Protein AF-A0A1H8YQZ9-F1 (afdb_monomer)

pLDDT: mean 88.53, std 17.46, range [25.03, 98.81]

Radius of gyration: 21.62 Å; Cα contacts (8 Å, |Δi|>4): 656; chains: 1; bounding box: 66×41×54 Å

Sequence (351 aa):
MNLQTILHPSTDICNEPELYFHQDDIFDLYDGYFNLFYIEKHKKYTFIDSLELVLECSGYDVLELMHDREVIRSIDLKKDMDAGSGIIEGRFAYPYTQYDKGVFWFRLRRCLEKTLHSDITYVEGFYEGRSSQMCNPVNLGLNICTYKREQYVLRNMKSLIRWIEGDRAEASDVLGIEPGFKDNNSSMTESDTPEASGHIHVFIIDNGKSLGDCKEFTDLVASTNNIEVIPNDNTGGAGGFSRGMIEAMNRREELSLTHLLMMDDDAVFDPDLFTRLYGFLSFLKKEYAMISVGGALFRGDYRYIQHAAGEWFENFRIVNEHPLVDMRSYENAAALWMTGTEHERDRYGAW

Solvent-accessible surface area (backbone atoms only — not comparable to full-atom values): 19762 Å² total; per-residue (Å²): 85,62,38,38,58,57,60,72,63,31,89,90,74,48,71,56,53,35,35,23,32,46,74,60,99,56,35,42,32,32,53,3,51,66,33,46,42,53,36,27,47,46,64,71,48,26,59,66,63,42,38,28,42,36,40,38,33,25,39,54,38,36,41,33,40,29,45,70,94,43,79,75,45,79,42,68,40,71,81,59,42,48,97,81,73,47,46,31,71,52,76,47,73,52,71,50,84,83,56,67,63,53,32,41,34,41,34,34,30,57,54,82,66,72,92,70,46,66,101,57,74,48,78,45,40,28,36,33,42,42,51,96,63,84,65,48,87,68,20,38,33,36,31,29,40,41,62,81,48,58,72,39,42,40,55,50,49,53,54,43,49,44,53,48,60,19,78,63,63,61,66,76,76,73,58,101,65,79,96,75,87,81,79,94,80,72,90,82,74,78,72,91,37,60,76,44,49,83,30,52,36,36,37,36,23,27,30,49,65,48,58,84,75,36,60,71,46,51,60,56,46,69,77,46,90,46,52,44,82,41,79,42,71,78,51,58,69,71,43,28,47,49,50,32,51,51,52,49,63,76,38,21,77,85,67,56,47,67,46,78,43,74,45,65,37,75,63,86,75,62,68,59,56,47,32,28,51,47,35,48,57,22,34,48,33,78,94,49,73,83,64,84,88,54,51,69,42,58,34,89,91,45,71,53,27,31,46,33,83,45,31,36,80,55,96,93,38,82,44,61,96,61,62,62,41,60,31,45,42,44,72,55,44,65,24,66,91,64,35,53,67,91,52,74,87,65,42,42,49,95,77

Foldseek 3Di:
DFQAKQDAADPLFHNDGLQQWDDDPFKTWRLHLRFWDQQQLCLVFFQFPWKKKWKKKAQFQKKFKDFAPDTPDIDGQVVQDDQPPRIHTDIGTDPSVVDNGFTITMMTGGDPPPPRGDPDIDMITGMDTDHPDFFDDAAEEEQEEDAPPLVLLLSQLVLLVCQLCPCVVVVPPDDPDDDDDDDPDDPPPDDPHQPLSLRAAYEYEYQHQCNVVVPSSVVSPVVDPRYDYHYDHNPDPVVSSVVSVVVCVVCCVVSVHDYYHYDYSNDRDRNSVSSNVSSSNRRGDPVCSPADDADFDADPVHRQWTQAPWWADDPNDIDGPDGGDRSSDSCRSRPCVNSDDVCRPGTDRPD

Nearest PDB structures (foldseek):
  4fix-assembly1_A  TM=7.127E-01  e=1.357E-15  Mycobacterium tuberculosis H37Rv
  2z86-assembly2_D  TM=5.221E-01  e=2.121E-02  Escherichia coli
  4y6x-assembly3_C-4  TM=4.650E-01  e=5.689E-01  Tobacco streak virus
  4p1z-assembly2_D  TM=3.646E-01  e=4.094E+00  Mus musculus
  4p1z-assembly2_B  TM=3.089E-01  e=6.222E+00  Mus musculus

Structure (mmCIF, N/CA/C/O backbone):
data_AF-A0A1H8YQZ9-F1
#
_entry.id   AF-A0A1H8YQZ9-F1
#
loop_
_atom_site.group_PDB
_atom_site.id
_atom_site.type_symbol
_atom_site.label_atom_id
_atom_site.label_alt_id
_atom_site.label_comp_id
_atom_site.label_asym_id
_atom_site.label_entity_id
_atom_site.label_seq_id
_atom_site.pdbx_PDB_ins_code
_atom_site.Cartn_x
_atom_site.Cartn_y
_atom_site.Cartn_z
_atom_site.occupancy
_atom_site.B_iso_or_equiv
_atom_site.auth_seq_id
_atom_site.auth_comp_id
_atom_site.auth_asym_id
_atom_site.auth_atom_id
_atom_site.pdbx_PDB_model_num
ATOM 1 N N . MET A 1 1 ? 6.903 13.929 -2.800 1.00 92.25 1 MET A N 1
ATOM 2 C CA . MET A 1 1 ? 6.226 13.133 -1.756 1.00 92.25 1 MET A CA 1
ATOM 3 C C . MET A 1 1 ? 6.335 11.670 -2.141 1.00 92.25 1 MET A C 1
ATOM 5 O O . MET A 1 1 ? 6.152 11.364 -3.320 1.00 92.25 1 MET A O 1
ATOM 9 N N . ASN A 1 2 ? 6.666 10.800 -1.187 1.00 94.44 2 ASN A N 1
ATOM 10 C CA . ASN A 1 2 ? 6.688 9.353 -1.405 1.00 94.44 2 ASN A CA 1
ATOM 11 C C . ASN A 1 2 ? 5.250 8.859 -1.654 1.00 94.44 2 ASN A C 1
ATOM 13 O O . ASN A 1 2 ? 4.366 9.088 -0.832 1.00 94.44 2 ASN A O 1
ATOM 17 N N . LEU A 1 3 ? 5.016 8.247 -2.815 1.00 96.56 3 LEU A N 1
ATOM 18 C CA . LEU A 1 3 ? 3.727 7.665 -3.194 1.00 96.56 3 LEU A CA 1
ATOM 19 C C . LEU A 1 3 ? 3.647 6.168 -2.905 1.00 96.56 3 LEU A C 1
ATOM 21 O O . LEU A 1 3 ? 2.547 5.631 -2.851 1.00 96.56 3 LEU A O 1
ATOM 25 N N . GLN A 1 4 ? 4.789 5.490 -2.831 1.00 95.94 4 GLN A N 1
ATOM 26 C CA . GLN A 1 4 ? 4.888 4.039 -2.762 1.00 95.94 4 GLN A CA 1
ATOM 27 C C . GLN A 1 4 ? 6.345 3.640 -2.535 1.00 95.94 4 GLN A C 1
ATOM 29 O O . GLN A 1 4 ? 7.188 3.906 -3.396 1.00 95.94 4 GLN A O 1
ATOM 34 N N . THR A 1 5 ? 6.628 2.948 -1.435 1.00 96.56 5 THR A N 1
ATOM 35 C CA . THR A 1 5 ? 7.954 2.372 -1.173 1.00 96.56 5 THR A CA 1
ATOM 36 C C . THR A 1 5 ? 8.158 1.107 -2.005 1.00 96.56 5 THR A C 1
ATOM 38 O O . THR A 1 5 ? 7.199 0.398 -2.322 1.00 96.56 5 THR A O 1
ATOM 41 N N . ILE A 1 6 ? 9.404 0.825 -2.388 1.00 97.50 6 ILE A N 1
ATOM 42 C CA . ILE A 1 6 ? 9.778 -0.463 -2.973 1.00 97.50 6 ILE A CA 1
ATOM 43 C C . ILE A 1 6 ? 9.838 -1.488 -1.845 1.00 97.50 6 ILE A C 1
ATOM 45 O O . ILE A 1 6 ? 10.673 -1.395 -0.950 1.00 97.50 6 ILE A O 1
ATOM 49 N N . LEU A 1 7 ? 8.917 -2.446 -1.877 1.00 95.94 7 LEU A N 1
ATOM 50 C CA . LEU A 1 7 ? 8.746 -3.443 -0.830 1.00 95.94 7 LEU A CA 1
ATOM 51 C C . LEU A 1 7 ? 9.468 -4.745 -1.169 1.00 95.94 7 LEU A C 1
ATOM 53 O O . LEU A 1 7 ? 9.617 -5.112 -2.339 1.00 95.94 7 LEU A O 1
ATOM 57 N N . HIS A 1 8 ? 9.822 -5.480 -0.117 1.00 95.19 8 HIS A N 1
ATOM 58 C CA . HIS A 1 8 ? 10.457 -6.794 -0.182 1.00 95.19 8 HIS A CA 1
ATOM 59 C C . HIS A 1 8 ? 9.690 -7.816 0.659 1.00 95.19 8 HIS A C 1
ATOM 61 O O . HIS A 1 8 ? 8.944 -7.429 1.564 1.00 95.19 8 HIS A O 1
ATOM 67 N N . PRO A 1 9 ? 9.889 -9.121 0.407 1.00 94.50 9 PRO A N 1
ATOM 68 C CA . PRO A 1 9 ? 9.289 -10.172 1.215 1.00 94.50 9 PRO A CA 1
ATOM 69 C C . PRO A 1 9 ? 9.641 -10.027 2.693 1.00 94.50 9 PRO A C 1
ATOM 71 O O . PRO A 1 9 ? 10.797 -9.826 3.062 1.00 94.50 9 PRO A O 1
ATOM 74 N N . SER A 1 10 ? 8.631 -10.176 3.544 1.00 89.62 10 SER A N 1
ATOM 75 C CA . SER A 1 10 ? 8.762 -10.088 4.995 1.00 89.62 10 SER A CA 1
ATOM 76 C C . SER A 1 10 ? 8.027 -11.240 5.662 1.00 89.62 10 SER A C 1
ATOM 78 O O . SER A 1 10 ? 6.861 -11.513 5.373 1.00 89.62 10 SER A O 1
ATOM 80 N N . THR A 1 11 ? 8.678 -11.902 6.617 1.00 86.88 11 THR A N 1
ATOM 81 C CA . THR A 1 11 ? 8.055 -12.979 7.401 1.00 86.88 11 THR A CA 1
ATOM 82 C C . THR A 1 11 ? 6.869 -12.491 8.229 1.00 86.88 11 THR A C 1
ATOM 84 O O . THR A 1 11 ? 5.931 -13.256 8.471 1.00 86.88 11 THR A O 1
ATOM 87 N N . ASP A 1 12 ? 6.881 -11.216 8.619 1.00 83.44 12 ASP A N 1
ATOM 88 C CA . ASP A 1 12 ? 5.837 -10.610 9.443 1.00 83.44 12 ASP A CA 1
ATOM 89 C C . ASP A 1 12 ? 4.586 -10.269 8.615 1.00 83.44 12 ASP A C 1
ATOM 91 O O . ASP A 1 12 ? 3.463 -10.415 9.105 1.00 83.44 12 ASP A O 1
ATOM 95 N N . ILE A 1 13 ? 4.769 -9.878 7.346 1.00 88.25 13 ILE A N 1
ATOM 96 C CA . ILE A 1 13 ? 3.700 -9.387 6.460 1.00 88.25 13 ILE A CA 1
ATOM 97 C C . ILE A 1 13 ? 3.347 -10.399 5.369 1.00 88.25 13 ILE A C 1
ATOM 99 O O . ILE A 1 13 ? 2.251 -10.965 5.374 1.00 88.25 13 ILE A O 1
ATOM 103 N N . CYS A 1 14 ? 4.258 -10.678 4.439 1.00 91.00 14 CYS A N 1
ATOM 104 C CA . CYS A 1 14 ? 4.091 -11.687 3.400 1.00 91.00 14 CYS A CA 1
ATOM 105 C C . CYS A 1 14 ? 5.453 -12.145 2.862 1.00 91.00 14 CYS A C 1
ATOM 107 O O . CYS A 1 14 ? 6.258 -11.339 2.410 1.00 91.00 14 CYS A O 1
ATOM 109 N N . ASN A 1 15 ? 5.699 -13.455 2.894 1.00 93.88 15 ASN A N 1
ATOM 110 C CA . ASN A 1 15 ? 6.965 -14.054 2.471 1.00 93.88 15 ASN A CA 1
ATOM 111 C C . ASN A 1 15 ? 6.848 -14.756 1.106 1.00 93.88 15 ASN A C 1
ATOM 113 O O . ASN 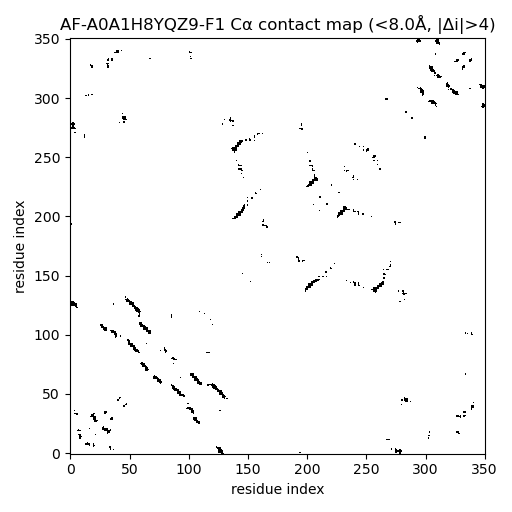A 1 15 ? 7.448 -15.806 0.906 1.00 93.88 15 ASN A O 1
ATOM 117 N N . GLU A 1 16 ? 6.020 -14.221 0.207 1.00 96.50 16 GLU A N 1
ATOM 118 C CA . GLU A 1 16 ? 5.817 -14.725 -1.160 1.00 96.50 16 GLU A CA 1
ATOM 119 C C . GLU A 1 16 ? 6.576 -13.805 -2.133 1.00 96.50 16 GLU A C 1
ATOM 121 O O . GLU A 1 16 ? 6.059 -12.728 -2.449 1.00 96.50 16 GLU A O 1
ATOM 126 N N . PRO A 1 17 ? 7.801 -14.165 -2.572 1.00 96.06 17 PRO A N 1
ATOM 127 C CA . PRO A 1 17 ? 8.669 -13.291 -3.365 1.00 96.06 17 PRO A CA 1
ATOM 128 C C . PRO A 1 17 ? 8.005 -12.676 -4.592 1.00 96.06 17 PRO A C 1
ATOM 130 O O . PRO A 1 17 ? 8.142 -11.478 -4.830 1.00 96.06 17 PRO A O 1
ATOM 133 N N . GLU A 1 18 ? 7.209 -13.464 -5.303 1.00 97.94 18 GLU A N 1
ATOM 134 C CA . GLU A 1 18 ? 6.573 -13.099 -6.568 1.00 97.94 18 GLU A CA 1
ATOM 135 C C . GLU A 1 18 ? 5.522 -11.979 -6.429 1.00 97.94 18 GLU A C 1
ATOM 137 O O . GLU A 1 18 ? 5.157 -11.339 -7.412 1.00 97.94 18 GLU A O 1
ATOM 142 N N . LEU A 1 19 ? 5.053 -11.671 -5.211 1.00 97.81 19 LEU A N 1
ATOM 143 C CA . LEU A 1 19 ? 4.218 -10.482 -4.975 1.00 97.81 19 LEU A CA 1
ATOM 144 C C . LEU A 1 19 ? 5.017 -9.173 -4.985 1.00 97.81 19 LEU A C 1
ATOM 146 O O . LEU A 1 19 ? 4.429 -8.098 -5.112 1.00 97.81 19 LEU A O 1
ATOM 150 N N . TYR A 1 20 ? 6.337 -9.256 -4.849 1.00 98.00 20 TYR A N 1
ATOM 151 C CA . TYR A 1 20 ? 7.246 -8.119 -4.758 1.00 98.00 20 TYR A CA 1
ATOM 152 C C . TYR A 1 20 ? 8.096 -8.002 -6.023 1.00 98.00 20 TYR A C 1
ATOM 154 O O . TYR A 1 20 ? 8.173 -6.925 -6.619 1.00 98.00 20 TYR A O 1
ATOM 162 N N . PHE A 1 21 ? 8.707 -9.100 -6.461 1.00 97.75 21 PHE A N 1
ATOM 163 C CA . PHE A 1 21 ? 9.551 -9.134 -7.649 1.00 97.75 21 PHE A CA 1
ATOM 164 C C . PHE A 1 21 ? 9.664 -10.555 -8.220 1.00 97.75 21 PHE A C 1
ATOM 166 O O . PHE A 1 21 ? 9.533 -11.546 -7.503 1.00 97.75 21 PHE A O 1
ATOM 173 N N . HIS A 1 22 ? 9.958 -10.652 -9.513 1.00 98.00 22 HIS A N 1
ATOM 174 C CA . HIS A 1 22 ? 10.345 -11.891 -10.183 1.00 98.00 22 HIS A CA 1
ATOM 175 C C . HIS A 1 22 ? 11.837 -11.903 -10.491 1.00 98.00 22 HIS A C 1
ATOM 177 O O . HIS A 1 22 ? 12.509 -10.874 -10.479 1.00 98.00 22 HIS A O 1
ATOM 183 N N . GLN A 1 23 ? 12.361 -13.079 -10.819 1.00 95.19 23 GLN A N 1
ATOM 184 C CA . GLN A 1 23 ? 13.737 -13.235 -11.275 1.00 95.19 23 GLN A CA 1
ATOM 185 C C . GLN A 1 23 ? 13.747 -13.900 -12.648 1.00 95.19 23 GLN A C 1
ATOM 187 O O . GLN A 1 23 ? 13.063 -14.898 -12.871 1.00 95.19 23 GLN A O 1
ATOM 192 N N . ASP A 1 24 ? 14.537 -13.337 -13.553 1.00 91.12 24 ASP A N 1
ATOM 193 C CA . ASP A 1 24 ? 14.920 -13.947 -14.830 1.00 91.12 24 ASP A CA 1
ATOM 194 C C . ASP A 1 24 ? 16.389 -14.416 -14.729 1.00 91.12 24 ASP A C 1
ATOM 196 O O . ASP A 1 24 ? 16.969 -14.403 -13.642 1.00 91.12 24 ASP A O 1
ATOM 200 N N . ASP A 1 25 ? 17.034 -14.824 -15.820 1.00 87.75 25 ASP A N 1
ATOM 201 C CA . ASP A 1 25 ? 18.405 -15.355 -15.806 1.00 87.75 25 ASP A CA 1
ATOM 202 C C . ASP A 1 25 ? 19.425 -14.366 -15.220 1.00 87.75 25 ASP A C 1
ATOM 204 O O . ASP A 1 25 ? 20.282 -14.743 -14.420 1.00 87.75 25 ASP A O 1
ATOM 208 N N . ILE A 1 26 ? 19.338 -13.088 -15.608 1.00 93.62 26 ILE A N 1
ATOM 209 C CA . ILE A 1 26 ? 20.295 -12.045 -15.187 1.00 93.62 26 ILE A CA 1
ATOM 210 C C . ILE A 1 26 ? 19.635 -10.833 -14.526 1.00 93.62 26 ILE A C 1
ATOM 212 O O . ILE A 1 26 ? 20.338 -9.990 -13.971 1.00 93.62 26 ILE A O 1
ATOM 216 N N . PHE A 1 27 ? 18.305 -10.747 -14.551 1.00 96.31 27 PHE A N 1
ATOM 217 C CA . PHE A 1 27 ? 17.555 -9.613 -14.012 1.00 96.31 27 PHE A CA 1
ATOM 218 C C . PHE A 1 27 ? 16.768 -9.991 -12.762 1.00 96.31 27 PHE A C 1
ATOM 220 O O . PHE A 1 27 ? 16.244 -11.101 -12.685 1.00 96.31 27 PHE A O 1
ATOM 227 N N . ASP A 1 28 ? 16.655 -9.030 -11.852 1.00 97.19 28 ASP A N 1
ATOM 228 C CA . ASP A 1 28 ? 15.610 -8.975 -10.835 1.00 97.19 28 ASP A CA 1
ATOM 229 C C . ASP A 1 28 ? 14.564 -7.950 -11.305 1.00 97.19 28 ASP A C 1
ATOM 231 O O . ASP A 1 28 ? 14.890 -6.811 -11.654 1.00 97.19 28 ASP A O 1
ATOM 235 N N . LEU A 1 29 ? 13.315 -8.391 -11.422 1.00 98.44 29 LEU A N 1
ATOM 236 C CA . LEU A 1 29 ? 12.201 -7.678 -12.035 1.00 98.44 29 LEU A CA 1
ATOM 237 C C . LEU A 1 29 ? 11.268 -7.221 -10.920 1.00 98.44 29 LEU A C 1
ATOM 239 O O . LEU A 1 29 ? 10.543 -8.037 -10.367 1.00 98.44 29 LEU A O 1
ATOM 243 N N . TYR A 1 30 ? 11.238 -5.930 -10.599 1.00 98.50 30 TYR A N 1
ATOM 244 C CA . TYR A 1 30 ? 10.348 -5.378 -9.568 1.00 98.50 30 TYR A CA 1
ATOM 245 C C . TYR A 1 30 ? 8.914 -5.204 -10.102 1.00 98.50 30 TYR A C 1
ATOM 247 O O . TYR A 1 30 ? 8.312 -4.139 -9.990 1.00 98.50 30 TYR A O 1
ATOM 255 N N . ASP A 1 31 ? 8.385 -6.258 -10.729 1.00 98.50 31 ASP A N 1
ATOM 256 C CA . ASP A 1 31 ? 7.094 -6.328 -11.418 1.00 98.50 31 ASP A CA 1
ATOM 257 C C . ASP A 1 31 ? 6.027 -7.115 -10.632 1.00 98.50 31 ASP A C 1
ATOM 259 O O . ASP A 1 31 ? 4.975 -7.457 -11.174 1.00 98.50 31 ASP A O 1
ATOM 263 N N . GLY A 1 32 ? 6.282 -7.392 -9.351 1.00 98.19 32 GLY A N 1
ATOM 264 C CA . GLY A 1 32 ? 5.291 -7.960 -8.441 1.00 98.19 32 GLY A CA 1
ATOM 265 C C . GLY A 1 32 ? 4.226 -6.934 -8.040 1.00 98.19 32 GLY A C 1
ATOM 266 O O . GLY A 1 32 ? 4.480 -5.727 -8.028 1.00 98.19 32 GLY A O 1
ATOM 267 N N . TYR A 1 33 ? 3.031 -7.414 -7.680 1.00 97.94 33 TYR A N 1
ATOM 268 C CA . TYR A 1 33 ? 1.858 -6.599 -7.326 1.00 97.94 33 TYR A CA 1
ATOM 269 C C . TYR A 1 33 ? 2.166 -5.375 -6.446 1.00 97.94 33 TYR A C 1
ATOM 271 O O . TYR A 1 33 ? 1.647 -4.287 -6.711 1.00 97.94 33 TYR A O 1
ATOM 279 N N . PHE A 1 34 ? 3.007 -5.538 -5.421 1.00 97.31 34 PHE A N 1
ATOM 280 C CA . PHE A 1 34 ? 3.339 -4.467 -4.484 1.00 97.31 34 PHE A CA 1
ATOM 281 C C . PHE A 1 34 ? 4.235 -3.377 -5.085 1.00 97.31 34 PHE A C 1
ATOM 283 O O . PHE A 1 34 ? 4.160 -2.237 -4.630 1.00 97.31 34 PHE A O 1
ATOM 290 N N . ASN A 1 35 ? 5.034 -3.680 -6.110 1.00 98.44 35 ASN A N 1
ATOM 291 C CA . ASN A 1 35 ? 6.032 -2.767 -6.680 1.00 98.44 35 ASN A CA 1
ATOM 292 C C . ASN A 1 35 ? 5.630 -2.150 -8.031 1.00 98.44 35 ASN A C 1
ATOM 294 O O . ASN A 1 35 ? 6.312 -1.245 -8.520 1.00 98.44 35 ASN A O 1
ATOM 298 N N . LEU A 1 36 ? 4.478 -2.550 -8.582 1.00 98.62 36 LEU A N 1
ATOM 299 C CA . LEU A 1 36 ? 3.861 -1.895 -9.737 1.00 98.62 36 LEU A CA 1
ATOM 300 C C . LEU A 1 36 ? 3.271 -0.530 -9.358 1.00 98.62 36 LEU A C 1
ATOM 302 O O . LEU A 1 36 ? 2.532 -0.409 -8.377 1.00 98.62 36 LEU A O 1
ATOM 306 N N . PHE A 1 37 ? 3.541 0.492 -10.171 1.00 98.50 37 PHE A N 1
ATOM 307 C CA . PHE A 1 37 ? 2.909 1.807 -10.065 1.00 98.50 37 PHE A CA 1
ATOM 308 C C . PHE A 1 37 ? 1.783 1.950 -11.100 1.00 98.50 37 PHE A C 1
ATOM 310 O O . PHE A 1 37 ? 2.026 2.030 -12.305 1.00 98.50 37 PHE A O 1
ATOM 317 N N . TYR A 1 38 ? 0.535 2.003 -10.632 1.00 98.00 38 TYR A N 1
ATOM 318 C CA . TYR A 1 38 ? -0.673 1.993 -11.468 1.00 98.00 38 TYR A CA 1
ATOM 319 C C . TYR A 1 38 ? -0.988 3.378 -12.050 1.00 98.00 38 TYR A C 1
ATOM 321 O O . TYR A 1 38 ? -1.445 4.270 -11.330 1.00 98.00 38 TYR A O 1
ATOM 329 N N . ILE A 1 39 ? -0.794 3.562 -13.357 1.00 98.31 39 ILE A N 1
ATOM 330 C CA . ILE A 1 39 ? -0.811 4.891 -13.990 1.00 98.31 39 ILE A CA 1
ATOM 331 C C . ILE A 1 39 ? -2.228 5.472 -14.056 1.00 98.31 39 ILE A C 1
ATOM 333 O O . ILE A 1 39 ? -2.445 6.605 -13.628 1.00 98.31 39 ILE A O 1
ATOM 337 N N . GLU A 1 40 ? -3.199 4.701 -14.555 1.00 98.06 40 GLU A N 1
ATOM 338 C CA . GLU A 1 40 ? -4.545 5.214 -14.860 1.00 98.06 40 GLU A CA 1
ATOM 339 C C . GLU A 1 40 ? -5.253 5.766 -13.610 1.00 98.06 40 GLU A C 1
ATOM 341 O O . GLU A 1 40 ? -5.810 6.866 -13.641 1.00 98.06 40 GLU A O 1
ATOM 346 N N . LYS A 1 41 ? -5.168 5.049 -12.479 1.00 95.50 41 LYS A N 1
ATOM 347 C CA . LYS A 1 41 ? -5.742 5.474 -11.190 1.00 95.50 41 LYS A CA 1
ATOM 348 C C . LYS A 1 41 ? -5.158 6.811 -10.731 1.00 95.50 41 LYS A C 1
ATOM 350 O O . LYS A 1 41 ? -5.909 7.731 -10.410 1.00 95.50 41 LYS A O 1
ATOM 355 N N . HIS A 1 42 ? -3.834 6.955 -10.757 1.00 97.50 42 HIS A N 1
ATOM 356 C CA . HIS A 1 42 ? -3.183 8.209 -10.379 1.00 97.50 42 HIS A CA 1
ATOM 357 C C . HIS A 1 42 ? -3.552 9.337 -11.350 1.00 97.50 42 HIS A C 1
ATOM 359 O O . HIS A 1 42 ? -4.024 10.385 -10.922 1.00 97.50 42 HIS A O 1
ATOM 365 N N . LYS A 1 43 ? -3.467 9.112 -12.665 1.00 97.44 43 LYS A N 1
ATOM 366 C CA . LYS A 1 43 ? -3.837 10.111 -13.684 1.00 97.44 43 LYS A CA 1
ATOM 367 C C . LYS A 1 43 ? -5.266 10.611 -13.542 1.00 97.44 43 LYS A C 1
ATOM 369 O O . LYS A 1 43 ? -5.523 11.809 -13.708 1.00 97.44 43 LYS A O 1
ATOM 374 N N . LYS A 1 44 ? -6.201 9.710 -13.250 1.00 97.44 44 LYS A N 1
ATOM 375 C CA . LYS A 1 44 ? -7.608 10.059 -13.092 1.00 97.44 44 LYS A CA 1
ATOM 376 C C . LYS A 1 44 ? -7.823 10.888 -11.836 1.00 97.44 44 LYS A C 1
ATOM 378 O O . LYS A 1 44 ? -8.314 12.012 -11.949 1.00 97.44 44 LYS A O 1
ATOM 383 N N . TYR A 1 45 ? -7.411 10.375 -10.681 1.00 97.69 45 TYR A N 1
ATOM 384 C CA . TYR A 1 45 ? -7.820 10.912 -9.384 1.00 97.69 45 TYR A CA 1
ATOM 385 C C . TYR A 1 45 ? -6.906 12.001 -8.832 1.00 97.69 45 TYR A C 1
ATOM 387 O O . TYR A 1 45 ? -7.371 12.832 -8.053 1.00 97.69 45 TYR A O 1
ATOM 395 N N . THR A 1 46 ? -5.639 12.040 -9.243 1.00 98.12 46 THR A N 1
ATOM 396 C CA . THR A 1 46 ? -4.636 12.914 -8.632 1.00 98.12 46 THR A CA 1
ATOM 397 C C . THR A 1 46 ? -4.050 13.925 -9.613 1.00 98.12 46 THR A C 1
ATOM 399 O O . THR A 1 46 ? -4.078 13.739 -10.831 1.00 98.12 46 THR A O 1
ATOM 402 N N . PHE A 1 47 ? -3.541 15.037 -9.085 1.00 97.69 47 PHE A N 1
ATOM 403 C CA . PHE A 1 47 ? -2.901 16.115 -9.843 1.00 97.69 47 PHE A CA 1
ATOM 404 C C . PHE A 1 47 ? -1.367 15.992 -9.910 1.00 97.69 47 PHE A C 1
ATOM 406 O O . PHE A 1 47 ? -0.665 16.996 -9.954 1.00 97.69 47 PHE A O 1
ATOM 413 N N . ILE A 1 48 ? -0.832 14.769 -9.906 1.00 97.62 48 ILE A N 1
ATOM 414 C CA . ILE A 1 48 ? 0.613 14.532 -10.056 1.00 97.62 48 ILE A CA 1
ATOM 415 C C . ILE A 1 48 ? 1.081 15.023 -11.436 1.00 97.62 48 ILE A C 1
ATOM 417 O O . ILE A 1 48 ? 0.502 14.646 -12.457 1.00 97.62 48 ILE A O 1
ATOM 421 N N . ASP A 1 49 ? 2.156 15.809 -11.468 1.00 97.25 49 ASP A N 1
ATOM 422 C CA . ASP A 1 49 ? 2.757 16.342 -12.697 1.00 97.25 49 ASP A CA 1
ATOM 423 C C . ASP A 1 49 ? 3.922 15.473 -13.192 1.00 97.25 49 ASP A C 1
ATOM 425 O O . ASP A 1 49 ? 4.087 15.271 -14.398 1.00 97.25 49 ASP A O 1
ATOM 429 N N . SER A 1 50 ? 4.720 14.927 -12.270 1.00 97.94 50 SER A N 1
ATOM 430 C CA . SER A 1 50 ? 5.869 14.078 -12.597 1.00 97.94 50 SER A CA 1
ATOM 431 C C . SER A 1 50 ? 6.078 12.954 -11.589 1.00 97.94 50 SER A C 1
ATOM 433 O O . SER A 1 50 ? 5.703 13.076 -10.421 1.00 97.94 50 SER A O 1
ATOM 435 N N . LEU A 1 51 ? 6.726 11.887 -12.060 1.00 98.50 51 LEU A N 1
ATOM 436 C CA . LEU A 1 51 ? 7.036 10.681 -11.300 1.00 98.50 51 LEU A CA 1
ATOM 437 C C . LEU A 1 51 ? 8.518 10.324 -11.463 1.00 98.50 51 LEU A C 1
ATOM 439 O O . LEU A 1 51 ? 9.023 10.270 -12.589 1.00 98.50 51 LEU A O 1
ATOM 443 N N . GLU A 1 52 ? 9.196 10.044 -10.357 1.00 98.50 52 GLU A N 1
ATOM 444 C CA . GLU A 1 52 ? 10.591 9.595 -10.326 1.00 98.50 52 GLU A CA 1
ATOM 445 C C . GLU A 1 52 ? 10.705 8.312 -9.496 1.00 98.50 52 GLU A C 1
ATOM 447 O O . GLU A 1 52 ? 10.001 8.158 -8.502 1.00 98.50 52 GLU A O 1
ATOM 452 N N . LEU A 1 53 ? 11.594 7.402 -9.887 1.00 98.56 53 LEU A N 1
ATOM 453 C CA . LEU A 1 53 ? 12.091 6.348 -9.005 1.00 98.56 53 LEU A CA 1
ATOM 454 C C . LEU A 1 53 ? 13.289 6.904 -8.233 1.00 98.56 53 LEU A C 1
ATOM 456 O O . LEU A 1 53 ? 14.289 7.270 -8.851 1.00 98.56 53 LEU A O 1
ATOM 460 N N . VAL A 1 54 ? 13.187 6.967 -6.911 1.00 97.44 54 VAL A N 1
ATOM 461 C CA . VAL A 1 54 ? 14.331 7.173 -6.016 1.00 97.44 54 VAL A CA 1
ATOM 462 C C . VAL A 1 54 ? 14.828 5.790 -5.626 1.00 97.44 54 VAL A C 1
ATOM 464 O O . VAL A 1 54 ? 14.024 4.975 -5.179 1.00 97.44 54 VAL A O 1
ATOM 467 N N . LEU A 1 55 ? 16.105 5.503 -5.854 1.00 95.75 55 LEU A N 1
ATOM 468 C CA . LEU A 1 55 ? 16.660 4.162 -5.699 1.00 95.75 55 LEU A CA 1
ATOM 469 C C . LEU A 1 55 ? 18.040 4.230 -5.058 1.00 95.75 55 LEU A C 1
ATOM 471 O O . LEU A 1 55 ? 18.908 4.950 -5.550 1.00 95.75 55 LEU A O 1
ATOM 475 N N . GLU A 1 56 ? 18.237 3.411 -4.038 1.00 93.50 56 GLU A N 1
ATOM 476 C CA . GLU A 1 56 ? 19.530 3.033 -3.492 1.00 93.50 56 GLU A CA 1
ATOM 477 C C . GLU A 1 56 ? 19.727 1.532 -3.733 1.00 93.50 56 GLU A C 1
ATOM 479 O O . GLU A 1 56 ? 18.853 0.725 -3.421 1.00 93.50 56 GLU A O 1
ATOM 484 N N . CYS A 1 57 ? 20.833 1.116 -4.349 1.00 92.00 57 CYS A N 1
ATOM 485 C CA . CYS A 1 57 ? 21.058 -0.302 -4.622 1.00 92.00 57 CYS A CA 1
ATOM 486 C C . CYS A 1 57 ? 22.535 -0.698 -4.674 1.00 92.00 57 CYS A C 1
ATOM 488 O O . CYS A 1 57 ? 23.418 0.125 -4.898 1.00 92.00 57 CYS A O 1
ATOM 490 N N . SER A 1 58 ? 22.804 -1.992 -4.499 1.00 89.88 58 SER A N 1
ATOM 491 C CA . SER A 1 58 ? 24.130 -2.598 -4.645 1.00 89.88 58 SER A CA 1
ATOM 492 C C . SER A 1 58 ? 24.038 -3.970 -5.315 1.00 89.88 58 SER A C 1
ATOM 494 O O . SER A 1 58 ? 23.030 -4.666 -5.187 1.00 89.88 58 SER A O 1
ATOM 496 N N . GLY A 1 59 ? 25.092 -4.360 -6.036 1.00 89.12 59 GLY A N 1
ATOM 497 C CA . GLY A 1 59 ? 25.170 -5.639 -6.755 1.00 89.12 59 GLY A CA 1
ATOM 498 C C . GLY A 1 59 ? 24.597 -5.615 -8.180 1.00 89.12 59 GLY A C 1
ATOM 499 O O . GLY A 1 59 ? 24.497 -6.666 -8.818 1.00 89.12 59 GLY A O 1
ATOM 500 N N . TYR A 1 60 ? 24.267 -4.435 -8.712 1.00 91.06 60 TYR A N 1
ATOM 501 C CA . TYR A 1 60 ? 23.655 -4.256 -10.031 1.00 91.06 60 TYR A CA 1
ATOM 502 C C . TYR A 1 60 ? 24.461 -3.306 -10.910 1.00 91.06 60 TYR A C 1
ATOM 504 O O . TYR A 1 60 ? 25.098 -2.382 -10.413 1.00 91.06 60 TYR A O 1
ATOM 512 N N . ASP A 1 61 ? 24.433 -3.523 -12.225 1.00 90.88 61 ASP A N 1
ATOM 513 C CA . ASP A 1 61 ? 25.164 -2.674 -13.173 1.00 90.88 61 ASP A CA 1
ATOM 514 C C . ASP A 1 61 ? 24.291 -1.986 -14.230 1.00 90.88 61 ASP A C 1
ATOM 516 O O . ASP A 1 61 ? 24.739 -1.028 -14.863 1.00 90.88 61 ASP A O 1
ATOM 520 N N . VAL A 1 62 ? 23.042 -2.422 -14.399 1.00 94.75 62 VAL A N 1
ATOM 521 C CA . VAL A 1 62 ? 22.071 -1.789 -15.298 1.00 94.75 62 VAL A CA 1
ATOM 522 C C . VAL A 1 62 ? 20.725 -1.656 -14.602 1.00 94.75 62 VAL A C 1
ATOM 524 O O . VAL A 1 62 ? 20.218 -2.629 -14.046 1.00 94.75 62 VAL A O 1
ATOM 527 N N . LEU A 1 63 ? 20.132 -0.469 -14.707 1.00 97.56 63 LEU A N 1
ATOM 528 C CA . LEU A 1 63 ? 18.738 -0.192 -14.369 1.00 97.56 63 LEU A CA 1
ATOM 529 C C . LEU A 1 63 ? 17.941 0.028 -15.650 1.00 97.56 63 LEU A C 1
ATOM 531 O O . LEU A 1 63 ? 18.311 0.853 -16.485 1.00 97.56 63 LEU A O 1
ATOM 535 N N . GLU A 1 64 ? 16.813 -0.658 -15.780 1.00 98.50 64 GLU A N 1
ATOM 536 C CA . GLU A 1 64 ? 15.852 -0.418 -16.849 1.00 98.50 64 GLU A CA 1
ATOM 537 C C . GLU A 1 64 ? 14.507 0.005 -16.276 1.00 98.50 64 GLU A C 1
ATOM 539 O O . GLU A 1 64 ? 13.897 -0.717 -15.490 1.00 98.50 64 GLU A O 1
ATOM 544 N N . LEU A 1 65 ? 14.057 1.190 -16.690 1.00 98.81 65 LEU A N 1
ATOM 545 C CA . LEU A 1 65 ? 12.713 1.680 -16.416 1.00 98.81 65 LEU A CA 1
ATOM 546 C C . LEU A 1 65 ? 11.758 1.078 -17.442 1.00 98.81 65 LEU A C 1
ATOM 548 O O . LEU A 1 65 ? 12.021 1.136 -18.648 1.00 98.81 65 LEU A O 1
ATOM 552 N N . MET A 1 66 ? 10.644 0.545 -16.963 1.00 98.75 66 MET A N 1
ATOM 553 C CA . MET A 1 66 ? 9.701 -0.246 -17.741 1.00 98.75 66 MET A CA 1
ATOM 554 C C . MET A 1 66 ? 8.330 0.425 -17.768 1.00 98.75 66 MET A C 1
ATOM 556 O O . MET A 1 66 ? 7.865 0.968 -16.762 1.00 98.75 66 MET A O 1
ATOM 560 N N . HIS A 1 67 ? 7.671 0.356 -18.922 1.00 98.75 67 HIS A N 1
ATOM 561 C CA . HIS A 1 67 ? 6.231 0.551 -19.057 1.00 98.75 67 HIS A CA 1
ATOM 562 C C . HIS A 1 67 ? 5.653 -0.748 -19.591 1.00 98.75 67 HIS A C 1
ATOM 564 O O . HIS A 1 67 ? 6.064 -1.228 -20.644 1.00 98.75 67 HIS A O 1
ATOM 570 N N . ASP A 1 68 ? 4.745 -1.346 -18.836 1.00 98.38 68 ASP A N 1
ATOM 571 C CA . ASP A 1 68 ? 4.233 -2.680 -19.115 1.00 98.38 68 ASP A CA 1
ATOM 572 C C . ASP A 1 68 ? 5.358 -3.701 -19.398 1.00 98.38 68 ASP A C 1
ATOM 574 O O . ASP A 1 68 ? 6.109 -4.042 -18.494 1.00 98.38 68 ASP A O 1
ATOM 578 N N . ARG A 1 69 ? 5.541 -4.191 -20.629 1.00 97.38 69 ARG A N 1
ATOM 579 C CA . ARG A 1 69 ? 6.668 -5.085 -20.986 1.00 97.38 69 ARG A CA 1
ATOM 580 C C . ARG A 1 69 ? 7.737 -4.411 -21.853 1.00 97.38 69 ARG A C 1
ATOM 582 O O . ARG A 1 69 ? 8.647 -5.081 -22.339 1.00 97.38 69 ARG A O 1
ATOM 589 N N . GLU A 1 70 ? 7.650 -3.100 -22.037 1.00 98.38 70 GLU A N 1
ATOM 590 C CA . GLU A 1 70 ? 8.550 -2.313 -22.874 1.00 98.38 70 GLU A CA 1
ATOM 591 C C . GLU A 1 70 ? 9.589 -1.561 -22.033 1.00 98.38 70 GLU A C 1
ATOM 593 O O . GLU A 1 70 ? 9.289 -0.987 -20.985 1.00 98.38 70 GLU A O 1
ATOM 598 N N . VAL A 1 71 ? 10.837 -1.550 -22.509 1.00 98.62 71 VAL A N 1
ATOM 599 C CA . VAL A 1 71 ? 11.915 -0.767 -21.893 1.00 98.62 71 VAL A CA 1
ATOM 600 C C . VAL A 1 71 ? 11.775 0.685 -22.339 1.00 98.62 71 VAL A C 1
ATOM 602 O O . VAL A 1 71 ? 11.939 0.997 -23.518 1.00 98.62 71 VAL A O 1
ATOM 605 N N . ILE A 1 72 ? 11.534 1.586 -21.390 1.00 98.19 72 ILE A N 1
ATOM 606 C CA . ILE A 1 72 ? 11.485 3.034 -21.629 1.00 98.19 72 ILE A CA 1
ATOM 607 C C . ILE A 1 72 ? 12.905 3.584 -21.766 1.00 98.19 72 ILE A C 1
ATOM 609 O O . ILE A 1 72 ? 13.210 4.380 -22.656 1.00 98.19 72 ILE A O 1
ATOM 613 N N . ARG A 1 73 ? 13.772 3.204 -20.822 1.00 98.00 73 ARG A N 1
ATOM 614 C CA . ARG A 1 73 ? 15.131 3.730 -20.691 1.00 98.00 73 ARG A CA 1
ATOM 615 C C . ARG A 1 73 ? 16.012 2.718 -19.973 1.00 98.00 73 ARG A C 1
ATOM 617 O O . ARG A 1 73 ? 15.623 2.208 -18.931 1.00 98.00 73 ARG A O 1
ATOM 624 N N . SER A 1 74 ? 17.213 2.509 -20.506 1.00 97.69 74 SER A N 1
ATOM 625 C CA . SER A 1 74 ? 18.279 1.722 -19.882 1.00 97.69 74 SER A CA 1
ATOM 626 C C . SER A 1 74 ? 19.390 2.655 -19.391 1.00 97.69 74 SER A C 1
ATOM 628 O O . SER A 1 74 ? 19.764 3.606 -20.089 1.00 97.69 74 SER A O 1
ATOM 630 N N . ILE A 1 75 ? 19.860 2.434 -18.168 1.00 96.19 75 ILE A N 1
ATOM 631 C CA . ILE A 1 75 ? 20.810 3.276 -17.437 1.00 96.19 75 ILE A CA 1
ATOM 632 C C . ILE A 1 75 ? 21.976 2.399 -16.979 1.00 96.19 75 ILE A C 1
ATOM 634 O O . ILE A 1 75 ? 21.775 1.353 -16.371 1.00 96.19 75 ILE A O 1
ATOM 638 N N . ASP A 1 76 ? 23.194 2.844 -17.281 1.00 93.00 76 ASP A N 1
ATOM 639 C CA . ASP A 1 76 ? 24.441 2.204 -16.855 1.00 93.00 76 ASP A CA 1
ATOM 640 C C . ASP A 1 76 ? 24.823 2.715 -15.464 1.00 93.00 76 ASP A C 1
ATOM 642 O O . ASP A 1 76 ? 25.310 3.841 -15.332 1.00 93.00 76 ASP A O 1
ATOM 646 N N . LEU A 1 77 ? 24.590 1.887 -14.445 1.00 89.81 77 LEU A N 1
ATOM 647 C CA . LEU A 1 77 ? 24.788 2.253 -13.044 1.00 89.81 77 LEU A CA 1
ATOM 648 C C . LEU A 1 77 ? 26.273 2.316 -12.658 1.00 89.81 77 LEU A C 1
ATOM 650 O O . LEU A 1 77 ? 26.623 2.965 -11.676 1.00 89.81 77 LEU A O 1
ATOM 654 N N . LYS A 1 78 ? 27.181 1.718 -13.448 1.00 79.94 78 LYS A N 1
ATOM 655 C CA . LYS A 1 78 ? 28.627 1.752 -13.151 1.00 79.94 78 LYS A CA 1
ATOM 656 C C . LYS A 1 78 ? 29.206 3.167 -13.207 1.00 79.94 78 LYS A C 1
ATOM 658 O O . LYS A 1 78 ? 30.271 3.407 -12.645 1.00 79.94 78 LYS A O 1
ATOM 663 N N . LYS A 1 79 ? 28.544 4.091 -13.911 1.00 76.94 79 LYS A N 1
ATOM 664 C CA . LYS A 1 79 ? 28.972 5.497 -14.019 1.00 76.94 79 LYS A CA 1
ATOM 665 C C . LYS A 1 79 ? 28.661 6.316 -12.772 1.00 76.94 79 LYS A C 1
ATOM 667 O O . LYS A 1 79 ? 29.361 7.294 -12.532 1.00 76.94 79 LYS A O 1
ATOM 672 N N . ASP A 1 80 ? 27.651 5.894 -12.020 1.00 68.31 80 ASP A N 1
ATOM 673 C CA . ASP A 1 80 ? 27.118 6.601 -10.854 1.00 68.31 80 ASP A CA 1
ATOM 674 C C . ASP A 1 80 ? 27.556 5.938 -9.534 1.00 68.31 80 ASP A C 1
ATOM 676 O O . ASP A 1 80 ? 27.149 6.353 -8.456 1.00 68.31 80 ASP A O 1
ATOM 680 N N . MET A 1 81 ? 28.397 4.902 -9.610 1.00 66.75 81 MET A N 1
ATOM 681 C CA . MET A 1 81 ? 28.914 4.194 -8.446 1.00 66.75 81 MET A CA 1
ATOM 682 C C . MET A 1 81 ? 30.004 5.010 -7.746 1.00 66.75 81 MET A C 1
ATOM 684 O O . MET A 1 81 ? 31.063 5.286 -8.324 1.00 66.75 81 MET A O 1
ATOM 688 N N . ASP A 1 82 ? 29.792 5.306 -6.467 1.00 62.25 82 ASP A N 1
ATOM 689 C CA . ASP A 1 82 ? 30.837 5.866 -5.621 1.00 62.25 82 ASP A CA 1
ATOM 690 C C . ASP A 1 82 ? 31.952 4.837 -5.412 1.00 62.25 82 ASP A C 1
ATOM 692 O O . ASP A 1 82 ? 31.728 3.700 -4.987 1.00 62.25 82 ASP A O 1
ATOM 696 N N . ALA A 1 83 ? 33.189 5.249 -5.705 1.00 56.12 83 ALA A N 1
ATOM 697 C CA . ALA A 1 83 ? 34.367 4.383 -5.830 1.00 56.12 83 ALA A CA 1
ATOM 698 C C . ALA A 1 83 ? 34.862 3.726 -4.515 1.00 56.12 83 ALA A C 1
ATOM 700 O O . ALA A 1 83 ? 36.027 3.338 -4.423 1.00 56.12 83 ALA A O 1
ATOM 701 N N . GLY A 1 84 ? 34.011 3.585 -3.497 1.00 58.47 84 GLY A N 1
ATOM 702 C CA . GLY A 1 84 ? 34.362 2.984 -2.209 1.00 58.47 84 GLY A CA 1
ATOM 703 C C . GLY A 1 84 ? 33.240 2.244 -1.474 1.00 58.47 84 GLY A C 1
ATOM 704 O O . GLY A 1 84 ? 33.567 1.430 -0.614 1.00 58.47 84 GLY A O 1
ATOM 705 N N . SER A 1 85 ? 31.960 2.476 -1.791 1.00 67.69 85 SER A N 1
ATOM 706 C CA . SER A 1 85 ? 30.825 1.834 -1.100 1.00 67.69 85 SER A CA 1
ATOM 707 C C . SER A 1 85 ? 30.212 0.672 -1.888 1.00 67.69 85 SER A C 1
ATOM 709 O O . SER A 1 85 ? 29.658 -0.241 -1.284 1.00 67.69 85 SER A O 1
ATOM 711 N N . GLY A 1 86 ? 30.302 0.692 -3.226 1.00 74.56 86 GLY A N 1
ATOM 712 C CA . GLY A 1 86 ? 29.541 -0.228 -4.081 1.00 74.56 86 GLY A CA 1
ATOM 713 C C . GLY A 1 86 ? 28.025 0.007 -4.019 1.00 74.56 86 GLY A C 1
ATOM 714 O O . GLY A 1 86 ? 27.263 -0.848 -4.469 1.00 74.56 86 GLY A O 1
ATOM 715 N N . ILE A 1 87 ? 27.600 1.135 -3.441 1.00 83.00 87 ILE A N 1
ATOM 716 C CA . ILE A 1 87 ? 26.211 1.586 -3.355 1.00 83.00 87 ILE A CA 1
ATOM 717 C C . ILE A 1 87 ? 25.996 2.635 -4.445 1.00 83.00 87 ILE A C 1
ATOM 719 O O . ILE A 1 87 ? 26.837 3.512 -4.654 1.00 83.00 87 ILE A O 1
ATOM 723 N N . ILE A 1 88 ? 24.877 2.516 -5.147 1.00 85.81 88 ILE A N 1
ATOM 724 C CA . ILE A 1 88 ? 24.413 3.458 -6.157 1.00 85.81 88 ILE A CA 1
ATOM 725 C C . ILE A 1 88 ? 23.138 4.100 -5.631 1.00 85.81 88 ILE A C 1
ATOM 727 O O . ILE A 1 88 ? 22.152 3.398 -5.418 1.00 85.81 88 ILE A O 1
ATOM 731 N N . GLU A 1 89 ? 23.152 5.420 -5.482 1.00 90.56 89 GLU A N 1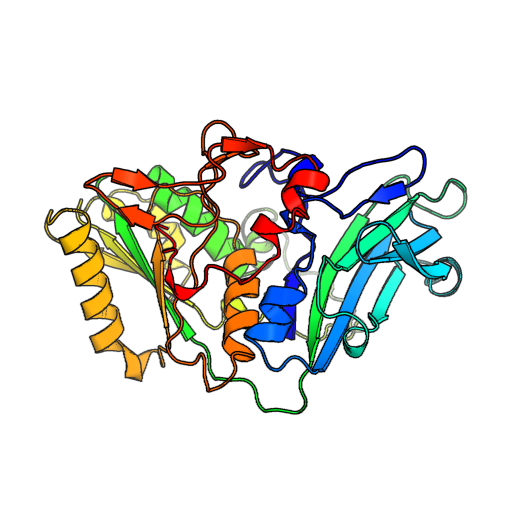
ATOM 732 C CA . GLU A 1 89 ? 21.978 6.222 -5.143 1.00 90.56 89 GLU A CA 1
ATOM 733 C C . GLU A 1 89 ? 21.611 7.111 -6.336 1.00 90.56 89 GLU A C 1
ATOM 735 O O . GLU A 1 89 ? 22.467 7.760 -6.944 1.00 90.56 89 GLU A O 1
ATOM 740 N N . GLY A 1 90 ? 20.333 7.144 -6.708 1.00 92.12 90 GLY A N 1
ATOM 741 C CA . GLY A 1 90 ? 19.903 7.911 -7.865 1.00 92.12 90 GLY A CA 1
ATOM 742 C C . GLY A 1 90 ? 18.416 8.221 -7.913 1.00 92.12 90 GLY A C 1
ATOM 743 O O . GLY A 1 90 ? 17.580 7.612 -7.249 1.00 92.12 90 GLY A O 1
ATOM 744 N N . ARG A 1 91 ? 18.092 9.204 -8.756 1.00 96.44 91 ARG A N 1
ATOM 745 C CA . ARG A 1 91 ? 16.726 9.634 -9.064 1.00 96.44 91 ARG A CA 1
ATOM 746 C C . ARG A 1 91 ? 16.488 9.504 -10.561 1.00 96.44 91 ARG A C 1
ATOM 748 O O . ARG A 1 91 ? 17.160 10.147 -11.370 1.00 96.44 91 ARG A O 1
ATOM 755 N N . PHE A 1 92 ? 15.523 8.676 -10.936 1.00 97.25 92 PHE A N 1
ATOM 756 C CA . PHE A 1 92 ? 15.291 8.269 -12.316 1.00 97.25 92 PHE A CA 1
ATOM 757 C C . PHE A 1 92 ? 13.870 8.636 -12.744 1.00 97.25 92 PHE A C 1
ATOM 759 O O . PHE A 1 92 ? 12.893 8.000 -12.358 1.00 97.25 92 PHE A O 1
ATOM 766 N N . ALA A 1 93 ? 13.749 9.694 -13.546 1.00 98.12 93 ALA A N 1
ATOM 767 C CA . ALA A 1 93 ? 12.456 10.198 -13.992 1.00 98.12 93 ALA A CA 1
ATOM 768 C C . ALA A 1 93 ? 11.776 9.262 -15.004 1.00 98.12 93 ALA A C 1
ATOM 770 O O . ALA A 1 93 ? 12.368 8.903 -16.029 1.00 98.12 93 ALA A O 1
ATOM 771 N N . TYR A 1 94 ? 10.500 8.957 -14.759 1.00 98.56 94 TYR A N 1
ATOM 772 C CA . TYR A 1 94 ? 9.615 8.370 -15.760 1.00 98.56 94 TYR A CA 1
ATOM 773 C C . TYR A 1 94 ? 9.047 9.467 -16.671 1.00 98.56 94 TYR A C 1
ATOM 775 O O . TYR A 1 94 ? 8.750 10.573 -16.209 1.00 98.56 94 TYR A O 1
ATOM 783 N N . PRO A 1 95 ? 8.803 9.178 -17.960 1.00 97.81 95 PRO A N 1
ATOM 784 C CA . PRO A 1 95 ? 8.074 10.061 -18.873 1.00 97.81 95 PRO A CA 1
ATOM 785 C C . PRO A 1 95 ? 6.565 10.086 -18.553 1.00 97.81 95 PRO A C 1
ATOM 787 O O . PRO A 1 95 ? 5.732 9.803 -19.409 1.00 97.81 95 PRO A O 1
ATOM 790 N N . TYR A 1 96 ? 6.196 10.429 -17.315 1.00 97.56 96 TYR A N 1
ATOM 791 C CA . TYR A 1 96 ? 4.839 10.303 -16.769 1.00 97.56 96 TYR A CA 1
ATOM 792 C C . TYR A 1 96 ? 3.759 10.956 -17.645 1.00 97.56 96 TYR A C 1
ATOM 794 O O . TYR A 1 96 ? 2.638 10.469 -17.721 1.00 97.56 96 TYR A O 1
ATOM 802 N N . THR A 1 97 ? 4.063 12.057 -18.335 1.00 96.31 97 THR A N 1
ATOM 803 C CA . THR A 1 97 ? 3.116 12.770 -19.211 1.00 96.31 97 THR A CA 1
ATOM 804 C C . THR A 1 97 ? 2.835 12.076 -20.546 1.00 96.31 97 THR A C 1
ATOM 806 O O . THR A 1 97 ? 1.892 12.472 -21.223 1.00 96.31 97 THR A O 1
ATOM 809 N N . GLN A 1 98 ? 3.615 11.062 -20.928 1.00 97.75 98 GLN A N 1
ATOM 810 C CA . GLN A 1 98 ? 3.478 10.351 -22.206 1.00 97.75 98 GLN A CA 1
ATOM 811 C C . GLN A 1 98 ? 2.593 9.097 -22.116 1.00 97.75 98 GLN A C 1
ATOM 813 O O . GLN A 1 98 ? 2.262 8.525 -23.150 1.00 97.75 98 GLN A O 1
ATOM 818 N N . TYR A 1 99 ? 2.211 8.678 -20.905 1.00 97.81 99 TYR A N 1
ATOM 819 C CA . TYR A 1 99 ? 1.466 7.444 -20.655 1.00 97.81 99 TYR A CA 1
ATOM 820 C C . TYR A 1 99 ? 0.229 7.721 -19.802 1.00 97.81 99 TYR A C 1
ATOM 822 O O . TYR A 1 99 ? 0.316 8.393 -18.774 1.00 97.81 99 TYR A O 1
ATOM 830 N N . ASP A 1 100 ? -0.909 7.155 -20.207 1.00 97.56 100 ASP A N 1
ATOM 831 C CA . ASP A 1 100 ? -2.191 7.302 -19.502 1.00 97.56 100 ASP A CA 1
ATOM 832 C C . ASP A 1 100 ? -2.667 6.006 -18.827 1.00 97.56 100 ASP A C 1
ATOM 834 O O . ASP A 1 100 ? -3.546 6.044 -17.968 1.00 97.56 100 ASP A O 1
ATOM 838 N N . LYS A 1 101 ? -2.109 4.854 -19.220 1.00 98.00 101 LYS A N 1
ATOM 839 C CA . LYS A 1 101 ? -2.558 3.512 -18.819 1.00 98.00 101 LYS A CA 1
ATOM 840 C C . LYS A 1 101 ? -1.386 2.566 -18.595 1.00 98.00 101 LYS A C 1
ATOM 842 O O . LYS A 1 101 ? -0.269 2.870 -19.000 1.00 98.00 101 LYS A O 1
ATOM 847 N N . GLY A 1 102 ? -1.676 1.410 -18.003 1.00 98.06 102 GLY A N 1
ATOM 848 C CA . GLY A 1 102 ? -0.688 0.382 -17.689 1.00 98.06 102 GLY A CA 1
ATOM 849 C C . GLY A 1 102 ? 0.030 0.663 -16.374 1.00 98.06 102 GLY A C 1
ATOM 850 O O . GLY A 1 102 ? -0.482 1.386 -15.505 1.00 98.06 102 GLY A O 1
ATOM 851 N N . VAL A 1 103 ? 1.215 0.082 -16.236 1.00 98.75 103 VAL A N 1
ATOM 852 C CA . VAL A 1 103 ? 2.027 0.155 -15.019 1.00 98.75 103 VAL A CA 1
ATOM 853 C C . VAL A 1 103 ? 3.452 0.608 -15.314 1.00 98.75 103 VAL A C 1
ATOM 855 O O . VAL A 1 103 ? 4.056 0.206 -16.310 1.00 98.75 103 VAL A O 1
ATOM 858 N N . PHE A 1 104 ? 4.004 1.426 -14.419 1.00 98.81 104 PHE A N 1
ATOM 859 C CA . PHE A 1 104 ? 5.445 1.659 -14.350 1.00 98.81 104 PHE A CA 1
ATOM 860 C C . PHE A 1 104 ? 6.080 0.716 -13.331 1.00 98.81 104 PHE A C 1
ATOM 862 O O . PHE A 1 104 ? 5.509 0.469 -12.268 1.00 98.81 104 PHE A O 1
ATOM 869 N N . TRP A 1 105 ? 7.251 0.195 -13.679 1.00 98.81 105 TRP A N 1
ATOM 870 C CA . TRP A 1 105 ? 8.101 -0.629 -12.820 1.00 98.81 105 TRP A CA 1
ATOM 871 C C . TRP A 1 105 ? 9.533 -0.628 -13.354 1.00 98.81 105 TRP A C 1
ATOM 873 O O . TRP A 1 105 ? 9.815 -0.005 -14.378 1.00 98.81 105 TRP A O 1
ATOM 883 N N . PHE A 1 106 ? 10.458 -1.298 -12.674 1.00 98.81 106 PHE A N 1
ATOM 884 C CA . PHE A 1 106 ? 11.853 -1.346 -13.098 1.00 98.81 106 PHE A CA 1
ATOM 885 C C . PHE A 1 106 ? 12.460 -2.737 -12.939 1.00 98.81 106 PHE A C 1
ATOM 887 O O . PHE A 1 106 ? 11.992 -3.560 -12.153 1.00 98.81 106 PHE A O 1
ATOM 894 N N . ARG A 1 107 ? 13.538 -2.995 -13.673 1.00 98.31 107 ARG A N 1
ATOM 895 C CA . ARG A 1 107 ? 14.368 -4.183 -13.470 1.00 98.31 107 ARG A CA 1
ATOM 896 C C . ARG A 1 107 ? 15.830 -3.817 -13.342 1.00 98.31 107 ARG A C 1
ATOM 898 O O . ARG A 1 107 ? 16.296 -2.847 -13.943 1.00 98.31 107 ARG A O 1
ATOM 905 N N . LEU A 1 108 ? 16.544 -4.626 -12.578 1.00 97.19 108 LEU A N 1
ATOM 906 C CA . LEU A 1 108 ? 17.959 -4.455 -12.304 1.00 97.19 108 LEU A CA 1
ATOM 907 C C . LEU A 1 108 ? 18.734 -5.660 -12.816 1.00 97.19 108 LEU A C 1
ATOM 909 O O . LEU A 1 108 ? 18.375 -6.805 -12.544 1.00 97.19 108 LEU A O 1
ATOM 913 N N . ARG A 1 109 ? 19.801 -5.414 -13.576 1.00 95.31 109 ARG A N 1
ATOM 914 C CA . ARG A 1 109 ? 20.699 -6.474 -14.038 1.00 95.31 109 ARG A CA 1
ATOM 915 C C . ARG A 1 109 ? 21.758 -6.734 -12.984 1.00 95.31 109 ARG A C 1
ATOM 917 O O . ARG A 1 109 ? 22.518 -5.828 -12.636 1.00 95.31 109 ARG A O 1
ATOM 924 N N . ARG A 1 110 ? 21.830 -7.973 -12.508 1.00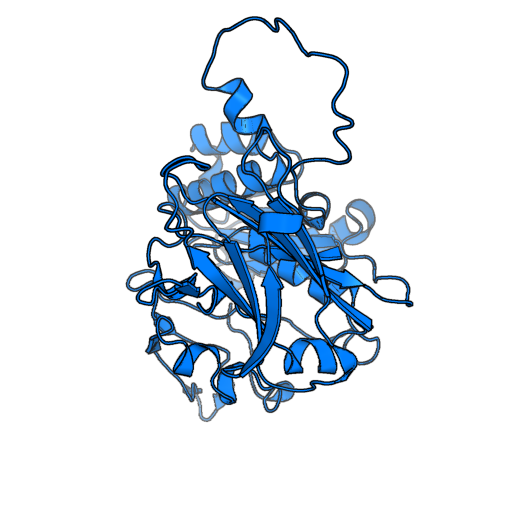 91.81 110 ARG A N 1
ATOM 925 C CA . ARG A 1 110 ? 22.839 -8.409 -11.539 1.00 91.81 110 ARG A CA 1
ATOM 926 C C . ARG A 1 110 ? 24.232 -8.312 -12.155 1.00 91.81 110 ARG A C 1
ATOM 928 O O . ARG A 1 110 ? 24.469 -8.771 -13.276 1.00 91.81 110 ARG A O 1
ATOM 935 N N . CYS A 1 111 ? 25.160 -7.721 -11.414 1.00 86.19 111 CYS A N 1
ATOM 936 C CA . CYS A 1 111 ? 26.544 -7.578 -11.841 1.00 86.19 111 CYS A CA 1
ATOM 937 C C . CYS A 1 111 ? 27.267 -8.932 -11.739 1.00 86.19 111 CYS A C 1
ATOM 939 O O . CYS A 1 111 ? 27.352 -9.529 -10.670 1.00 86.19 111 CYS A O 1
ATOM 941 N N . LEU A 1 112 ? 27.821 -9.423 -12.852 1.00 75.12 112 LEU A N 1
ATOM 942 C CA . LEU A 1 112 ? 28.555 -10.700 -12.891 1.00 75.12 112 LEU A CA 1
ATOM 943 C C . LEU A 1 112 ? 30.059 -10.546 -12.583 1.00 75.12 112 LEU A C 1
ATOM 945 O O . LEU A 1 112 ? 30.775 -11.538 -12.419 1.00 75.12 112 LEU A O 1
ATOM 949 N N . GLU A 1 113 ? 30.562 -9.311 -12.511 1.00 70.31 113 GLU A N 1
A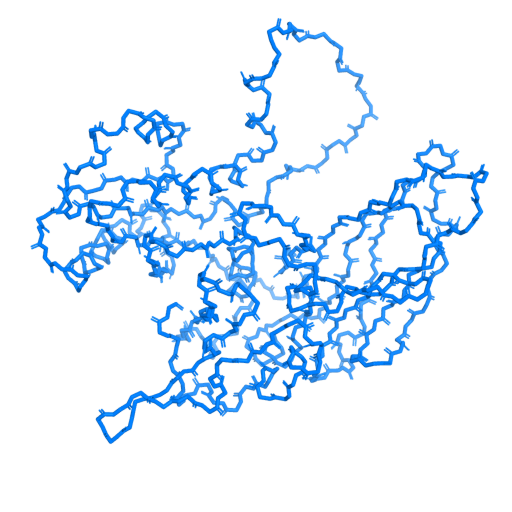TOM 950 C CA . GLU A 1 113 ? 31.974 -9.004 -12.261 1.00 70.31 113 GLU A CA 1
ATOM 951 C C . GLU A 1 113 ? 32.271 -8.956 -10.752 1.00 70.31 113 GLU A C 1
ATOM 953 O O . GLU A 1 113 ? 32.206 -7.910 -10.108 1.00 70.31 113 GLU A O 1
ATOM 958 N N . LYS A 1 114 ? 32.666 -10.109 -10.195 1.00 56.62 114 LYS A N 1
ATOM 959 C CA . LYS A 1 114 ? 32.959 -10.318 -8.759 1.00 56.62 114 LYS A CA 1
ATOM 960 C C . LYS A 1 114 ? 34.044 -9.419 -8.152 1.00 56.62 114 LYS A C 1
ATOM 962 O O . LYS A 1 114 ? 34.201 -9.377 -6.940 1.00 56.62 114 LYS A O 1
ATOM 967 N N . THR A 1 115 ? 34.852 -8.748 -8.967 1.00 53.72 115 THR A N 1
ATOM 968 C CA . THR A 1 115 ? 36.015 -7.978 -8.499 1.00 53.72 115 THR A CA 1
ATOM 969 C C . THR A 1 115 ? 35.679 -6.594 -7.945 1.00 53.72 115 THR A C 1
ATOM 971 O O . THR A 1 115 ? 36.590 -5.941 -7.442 1.00 53.72 115 THR A O 1
ATOM 974 N N . LEU A 1 116 ? 34.426 -6.129 -8.039 1.00 50.66 116 LEU A N 1
ATOM 975 C CA . LEU A 1 116 ? 34.044 -4.774 -7.613 1.00 50.66 116 LEU A CA 1
ATOM 976 C C . LEU A 1 116 ? 32.916 -4.694 -6.565 1.00 50.66 116 LEU A C 1
ATOM 978 O O . LEU A 1 116 ? 32.655 -3.594 -6.097 1.00 50.66 116 LEU A O 1
ATOM 982 N N . HIS A 1 117 ? 32.253 -5.796 -6.190 1.00 54.97 117 HIS A N 1
ATOM 983 C CA . HIS A 1 117 ? 31.043 -5.741 -5.351 1.00 54.97 117 HIS A CA 1
ATOM 984 C C . HIS A 1 117 ? 30.999 -6.878 -4.321 1.00 54.97 117 HIS A C 1
ATOM 986 O O . HIS A 1 117 ? 31.571 -7.946 -4.546 1.00 54.97 117 HIS A O 1
ATOM 992 N N . SER A 1 118 ? 30.322 -6.647 -3.193 1.00 56.06 118 SER A N 1
ATOM 993 C CA . SER A 1 118 ? 29.927 -7.703 -2.257 1.00 56.06 118 SER A CA 1
ATOM 994 C C . SER A 1 118 ? 28.994 -8.698 -2.965 1.00 56.06 118 SER A C 1
ATOM 996 O O . SER A 1 118 ? 28.218 -8.316 -3.835 1.00 56.06 118 SER A O 1
ATOM 998 N N . ASP A 1 119 ? 29.026 -9.980 -2.586 1.00 61.84 119 ASP A N 1
ATOM 999 C CA . ASP A 1 119 ? 28.106 -11.012 -3.113 1.00 61.84 119 ASP A CA 1
ATOM 1000 C C . ASP A 1 119 ? 26.626 -10.778 -2.693 1.00 61.84 119 ASP A C 1
ATOM 1002 O O . ASP A 1 119 ? 25.778 -11.650 -2.877 1.00 61.84 119 ASP A O 1
ATOM 1006 N N . ILE A 1 120 ? 26.310 -9.628 -2.088 1.00 71.19 120 ILE A N 1
ATOM 1007 C CA . ILE A 1 120 ? 25.008 -9.303 -1.505 1.00 71.19 120 ILE A CA 1
ATOM 1008 C C . ILE A 1 120 ? 24.340 -8.248 -2.383 1.00 71.19 120 ILE A C 1
ATOM 1010 O O . ILE A 1 120 ? 24.849 -7.141 -2.532 1.00 71.19 120 ILE A O 1
ATOM 1014 N N . THR A 1 121 ? 23.183 -8.593 -2.940 1.00 85.75 121 THR A N 1
ATOM 1015 C CA . THR A 1 121 ? 22.300 -7.638 -3.609 1.00 85.75 121 THR A CA 1
ATOM 1016 C C . THR A 1 121 ? 21.473 -6.880 -2.582 1.00 85.75 121 THR A C 1
ATOM 1018 O O . THR A 1 121 ? 20.926 -7.485 -1.658 1.00 85.75 121 THR A O 1
ATOM 1021 N N . TYR A 1 122 ? 21.337 -5.576 -2.778 1.00 89.00 122 TYR A N 1
ATOM 1022 C CA . TYR A 1 122 ? 20.564 -4.688 -1.913 1.00 89.00 122 TYR A CA 1
ATOM 1023 C C . TYR A 1 122 ? 19.787 -3.696 -2.772 1.00 89.00 122 TYR A C 1
ATOM 1025 O O . TYR A 1 122 ? 20.322 -3.223 -3.776 1.00 89.00 122 TYR A O 1
ATOM 1033 N N . VAL A 1 123 ? 18.536 -3.417 -2.408 1.00 94.31 123 VAL A N 1
ATOM 1034 C CA . VAL A 1 123 ? 17.680 -2.447 -3.096 1.00 94.31 123 VAL A CA 1
ATOM 1035 C C . VAL A 1 123 ? 16.754 -1.802 -2.081 1.00 94.31 123 VAL A C 1
ATOM 1037 O O . VAL A 1 123 ? 15.976 -2.495 -1.439 1.00 94.31 123 VAL A O 1
ATOM 1040 N N . GLU A 1 124 ? 16.763 -0.487 -2.013 1.00 95.06 124 GLU A N 1
ATOM 1041 C CA . GLU A 1 124 ? 15.775 0.327 -1.322 1.00 95.06 124 GLU A CA 1
ATOM 1042 C C . GLU A 1 124 ? 15.370 1.492 -2.216 1.00 95.06 124 GLU A C 1
ATOM 1044 O O . GLU A 1 124 ? 16.064 1.858 -3.164 1.00 95.06 124 GLU A O 1
ATOM 1049 N N . GLY A 1 125 ? 14.196 2.057 -1.970 1.00 95.75 125 GLY A N 1
ATOM 1050 C CA . GLY A 1 125 ? 13.716 3.150 -2.793 1.00 95.75 125 GLY A CA 1
ATOM 1051 C C . GLY A 1 125 ? 12.220 3.349 -2.715 1.00 95.75 125 GLY A C 1
ATOM 1052 O O . GLY A 1 125 ? 11.507 2.676 -1.971 1.00 95.75 125 GLY A O 1
ATOM 1053 N N . PHE A 1 126 ? 11.734 4.281 -3.520 1.00 97.81 126 PHE A N 1
ATOM 1054 C CA . PHE A 1 126 ? 10.321 4.608 -3.610 1.00 97.81 126 PHE A CA 1
ATOM 1055 C C . PHE A 1 126 ? 9.999 5.363 -4.899 1.00 97.81 126 PHE A C 1
ATOM 1057 O O . PHE A 1 126 ? 10.866 5.964 -5.538 1.00 97.81 126 PHE A O 1
ATOM 1064 N N . TYR A 1 127 ? 8.721 5.374 -5.266 1.00 98.50 127 TYR A N 1
ATOM 1065 C CA . TYR A 1 127 ? 8.202 6.267 -6.294 1.00 98.50 127 TYR A CA 1
ATOM 1066 C C . TYR A 1 127 ? 7.863 7.625 -5.684 1.00 98.50 127 TYR A C 1
ATOM 1068 O O . TYR A 1 127 ? 7.038 7.733 -4.775 1.00 98.50 127 TYR A O 1
ATOM 1076 N N . GLU A 1 128 ? 8.469 8.684 -6.209 1.00 97.69 128 GLU A N 1
ATOM 1077 C CA . GLU A 1 128 ? 8.220 10.051 -5.775 1.00 97.69 128 GLU A CA 1
ATOM 1078 C C . GLU A 1 128 ? 7.328 10.792 -6.772 1.00 97.69 128 GLU A C 1
ATOM 1080 O O . GLU A 1 128 ? 7.653 10.927 -7.954 1.00 97.69 128 GLU A O 1
ATOM 1085 N N . GLY A 1 129 ? 6.210 11.315 -6.271 1.00 96.88 129 GLY A N 1
ATOM 1086 C CA . GLY A 1 129 ? 5.335 12.228 -6.998 1.00 96.88 129 GLY A CA 1
ATOM 1087 C C . GLY A 1 129 ? 5.675 13.686 -6.720 1.00 96.88 129 GLY A C 1
ATOM 1088 O O . GLY A 1 129 ? 5.916 14.073 -5.565 1.00 96.88 129 GLY A O 1
ATOM 1089 N N . ARG A 1 130 ? 5.630 14.516 -7.766 1.00 96.31 130 ARG A N 1
ATOM 1090 C CA . ARG A 1 130 ? 5.693 15.981 -7.653 1.00 96.31 130 ARG A CA 1
ATOM 1091 C C . ARG A 1 130 ? 4.497 16.627 -8.338 1.00 96.31 130 ARG A C 1
ATOM 1093 O O . ARG A 1 130 ? 3.954 16.096 -9.305 1.00 96.31 130 ARG A O 1
ATOM 1100 N N . SER A 1 131 ? 4.120 17.795 -7.834 1.00 95.31 131 SER A N 1
ATOM 1101 C CA . SER A 1 131 ? 3.063 18.634 -8.384 1.00 95.31 131 SER A CA 1
ATOM 1102 C C . SER A 1 131 ? 3.445 20.108 -8.271 1.00 95.31 131 SER A C 1
ATOM 1104 O O . SER A 1 131 ? 4.134 20.515 -7.336 1.00 95.31 131 SER A O 1
ATOM 1106 N N . SER A 1 132 ? 2.977 20.899 -9.227 1.00 94.19 132 SER A N 1
ATOM 1107 C CA . SER A 1 132 ? 2.969 22.360 -9.232 1.00 94.19 132 SER A CA 1
ATOM 1108 C C . SER A 1 132 ? 1.865 22.950 -8.348 1.00 94.19 132 SER A C 1
ATOM 1110 O O . SER A 1 132 ? 1.923 24.127 -7.986 1.00 94.19 132 SER A O 1
ATOM 1112 N N . GLN A 1 133 ? 0.860 22.147 -7.993 1.00 94.56 133 GLN A N 1
ATOM 1113 C CA . GLN A 1 133 ? -0.218 22.508 -7.078 1.00 94.56 133 GLN A CA 1
ATOM 1114 C C . GLN A 1 133 ? 0.163 22.180 -5.633 1.00 94.56 133 GLN A C 1
ATOM 1116 O O . GLN A 1 133 ? 0.864 21.207 -5.361 1.00 94.56 133 GLN A O 1
ATOM 1121 N N . MET A 1 134 ? -0.343 22.984 -4.697 1.00 93.56 134 MET A N 1
ATOM 1122 C CA . MET A 1 134 ? -0.180 22.723 -3.269 1.00 93.56 134 MET A CA 1
ATOM 1123 C C . MET A 1 134 ? -0.938 21.450 -2.877 1.00 93.56 134 MET A C 1
ATOM 1125 O O . MET A 1 134 ? -2.115 21.312 -3.211 1.00 93.56 134 MET A O 1
ATOM 1129 N N . CYS A 1 135 ? -0.265 20.545 -2.167 1.00 95.25 135 CYS A N 1
ATOM 1130 C CA . CYS A 1 135 ? -0.870 19.312 -1.672 1.00 95.25 135 CYS A CA 1
ATOM 1131 C C . CYS A 1 135 ? -2.010 19.596 -0.684 1.00 95.25 135 CYS A C 1
ATOM 1133 O O . CYS A 1 135 ? -1.978 20.576 0.069 1.00 95.25 135 CYS A O 1
ATOM 1135 N N . ASN A 1 136 ? -3.007 18.715 -0.673 1.00 96.75 136 ASN A N 1
ATOM 1136 C CA . ASN A 1 136 ? -4.071 18.736 0.320 1.00 96.75 136 ASN A CA 1
ATOM 1137 C C . ASN A 1 136 ? -3.498 18.393 1.705 1.00 96.75 136 ASN A C 1
ATOM 1139 O O . ASN A 1 136 ? -2.630 17.526 1.798 1.00 96.75 136 ASN A O 1
ATOM 1143 N N . PRO A 1 137 ? -3.999 19.006 2.791 1.00 96.25 137 PRO A N 1
ATOM 1144 C CA . PRO A 1 137 ? -3.693 18.530 4.131 1.00 96.25 137 PRO A CA 1
ATOM 1145 C C . PRO A 1 137 ? -4.314 17.144 4.338 1.00 96.25 137 PRO A C 1
ATOM 1147 O O . PRO A 1 137 ? -5.497 16.942 4.048 1.00 96.25 137 PRO A O 1
ATOM 1150 N N . VAL A 1 138 ? -3.531 16.207 4.871 1.00 97.62 138 VAL A N 1
ATOM 1151 C CA . VAL A 1 138 ? -3.983 14.849 5.182 1.00 97.62 138 VAL A CA 1
ATOM 1152 C C . VAL A 1 138 ? -3.548 14.488 6.598 1.00 97.62 138 VAL A C 1
ATOM 1154 O O . VAL A 1 138 ? -2.379 14.558 6.937 1.00 97.62 138 VAL A O 1
ATOM 1157 N N . ASN A 1 139 ? -4.518 14.092 7.413 1.00 97.81 139 ASN A N 1
ATOM 1158 C CA . ASN A 1 139 ? -4.356 13.471 8.726 1.00 97.81 139 ASN A CA 1
ATOM 1159 C C . ASN A 1 139 ? -5.428 12.386 8.851 1.00 97.81 139 ASN A C 1
ATOM 1161 O O . ASN A 1 139 ? -6.627 12.681 8.694 1.00 97.81 139 ASN A O 1
ATOM 1165 N N . LEU A 1 140 ? -4.993 11.152 9.083 1.00 97.69 140 LEU A N 1
ATOM 1166 C CA . LEU A 1 140 ? -5.812 9.947 9.079 1.00 97.69 140 LEU A CA 1
ATOM 1167 C C . LEU A 1 140 ? -6.158 9.538 10.514 1.00 97.69 140 LEU A C 1
ATOM 1169 O O . LEU A 1 140 ? -5.272 9.319 11.339 1.00 97.69 140 LEU A O 1
ATOM 1173 N N . GLY A 1 141 ? -7.451 9.388 10.796 1.00 97.69 141 GLY A N 1
ATOM 1174 C CA . GLY A 1 141 ? -7.929 8.671 11.974 1.00 97.69 141 GLY A CA 1
ATOM 1175 C C . GLY A 1 141 ? -8.164 7.206 11.621 1.00 97.69 141 GLY A C 1
ATOM 1176 O O . GLY A 1 141 ? -9.032 6.915 10.802 1.00 97.69 141 GLY A O 1
ATOM 1177 N N . LEU A 1 142 ? -7.416 6.284 12.211 1.00 97.12 142 LEU A N 1
ATOM 1178 C CA . LEU A 1 142 ? -7.615 4.847 12.038 1.00 97.12 142 LEU A CA 1
ATOM 1179 C C . LEU A 1 142 ? -8.596 4.363 13.103 1.00 97.12 142 LEU A C 1
ATOM 1181 O O . LEU A 1 142 ? -8.412 4.627 14.285 1.00 97.12 142 LEU A O 1
ATOM 1185 N N . ASN A 1 143 ? -9.641 3.661 12.691 1.00 97.25 143 ASN A N 1
ATOM 1186 C CA . ASN A 1 143 ? -10.682 3.136 13.564 1.00 97.25 143 ASN A CA 1
ATOM 1187 C C . ASN A 1 143 ? -10.641 1.610 13.529 1.00 97.25 143 ASN A C 1
ATOM 1189 O O . ASN A 1 143 ? -11.071 1.007 12.544 1.00 97.25 143 ASN A O 1
ATOM 1193 N N . ILE A 1 144 ? -10.124 1.014 14.603 1.00 97.19 144 ILE A N 1
ATOM 1194 C CA . ILE A 1 144 ? -9.987 -0.434 14.765 1.00 97.19 144 ILE A CA 1
ATOM 1195 C C . ILE A 1 144 ? -10.955 -0.887 15.850 1.00 97.19 144 ILE A C 1
ATOM 1197 O O . ILE A 1 144 ? -10.828 -0.495 17.006 1.00 97.19 144 ILE A O 1
ATOM 1201 N N . CYS A 1 145 ? -11.916 -1.736 15.503 1.00 96.75 145 CYS A N 1
ATOM 1202 C CA . CYS A 1 145 ? -12.809 -2.361 16.475 1.00 96.75 145 CYS A CA 1
ATOM 1203 C C . CYS A 1 145 ? -12.281 -3.749 16.849 1.00 96.75 145 CYS A C 1
ATOM 1205 O O . CYS A 1 145 ? -12.016 -4.554 15.963 1.00 96.75 145 CYS A O 1
ATOM 1207 N N . THR A 1 146 ? -12.201 -4.070 18.144 1.00 97.62 146 THR A N 1
ATOM 1208 C CA . THR A 1 146 ? -11.738 -5.389 18.602 1.00 97.62 146 THR A CA 1
ATOM 1209 C C . THR A 1 146 ? -12.606 -5.993 19.703 1.00 97.62 146 THR A C 1
ATOM 1211 O O . THR A 1 146 ? -13.242 -5.286 20.486 1.00 97.62 146 THR A O 1
ATOM 1214 N N . TYR A 1 147 ? -12.644 -7.326 19.765 1.00 97.75 147 TYR A N 1
ATOM 1215 C CA . TYR A 1 147 ? -13.275 -8.093 20.841 1.00 97.75 147 TYR A CA 1
ATOM 1216 C C . TYR A 1 147 ? -12.465 -9.363 21.125 1.00 97.75 147 TYR A C 1
ATOM 1218 O O . TYR A 1 147 ? -12.589 -10.347 20.394 1.00 97.75 147 TYR A O 1
ATOM 1226 N N . LYS A 1 148 ? -11.675 -9.364 22.208 1.00 96.69 148 LYS A N 1
ATOM 1227 C CA . LYS A 1 148 ? -10.888 -10.526 22.676 1.00 96.69 148 LYS A CA 1
ATOM 1228 C C . LYS A 1 148 ? -9.939 -11.113 21.619 1.00 96.69 148 LYS A C 1
ATOM 1230 O O . LYS A 1 148 ? -9.931 -12.321 21.374 1.00 96.69 148 LYS A O 1
ATOM 1235 N N . ARG A 1 149 ? -9.196 -10.236 20.939 1.00 96.38 149 ARG A N 1
ATOM 1236 C CA . ARG A 1 149 ? -8.272 -10.555 19.833 1.00 96.38 149 ARG A CA 1
ATOM 1237 C C . ARG A 1 149 ? -6.897 -9.919 20.053 1.00 96.38 149 ARG A C 1
ATOM 1239 O O . ARG A 1 149 ? -6.253 -9.447 19.120 1.00 96.38 149 ARG A O 1
ATOM 1246 N N . GLU A 1 150 ? -6.431 -9.939 21.297 1.00 96.88 150 GLU A N 1
ATOM 1247 C CA . GLU A 1 150 ? -5.236 -9.233 21.777 1.00 96.88 150 GLU A CA 1
ATOM 1248 C C . GLU A 1 150 ? -4.003 -9.533 20.919 1.00 96.88 150 GLU A C 1
ATOM 1250 O O . GLU A 1 150 ? -3.261 -8.624 20.572 1.00 96.88 150 GLU A O 1
ATOM 1255 N N . GLN A 1 151 ? -3.803 -10.796 20.526 1.00 95.44 151 GLN A N 1
ATOM 1256 C CA . GLN A 1 151 ? -2.641 -11.208 19.730 1.00 95.44 151 GLN A CA 1
ATOM 1257 C C . GLN A 1 151 ? -2.606 -10.557 18.341 1.00 95.44 151 GLN A C 1
ATOM 1259 O O . GLN A 1 151 ? -1.530 -10.209 17.855 1.00 95.44 151 GLN A O 1
ATOM 1264 N N . TYR A 1 152 ? -3.768 -10.377 17.709 1.00 95.38 152 TYR A N 1
ATOM 1265 C CA . TYR A 1 152 ? -3.859 -9.758 16.390 1.00 95.38 152 TYR A CA 1
ATOM 1266 C C . TYR A 1 152 ? -3.601 -8.253 16.467 1.00 95.38 152 TYR A C 1
ATOM 1268 O O . TYR A 1 152 ? -2.764 -7.730 15.728 1.00 95.38 152 TYR A O 1
ATOM 1276 N N . VAL A 1 153 ? -4.240 -7.587 17.434 1.00 96.38 153 VAL A N 1
ATOM 1277 C CA . VAL A 1 153 ? -4.041 -6.157 17.697 1.00 96.38 153 VAL A CA 1
ATOM 1278 C C . VAL A 1 153 ? -2.579 -5.886 18.050 1.00 96.38 153 VAL A C 1
ATOM 1280 O O . VAL A 1 153 ? -1.959 -5.006 17.460 1.00 96.38 153 VAL A O 1
ATOM 1283 N N . LEU A 1 154 ? -1.994 -6.679 18.952 1.00 95.62 154 LEU A N 1
ATOM 1284 C CA . LEU A 1 154 ? -0.595 -6.563 19.356 1.00 95.62 154 LEU A CA 1
ATOM 1285 C C . LEU A 1 154 ? 0.355 -6.696 18.163 1.00 95.62 154 LEU A C 1
ATOM 1287 O O . LEU A 1 154 ? 1.230 -5.851 17.990 1.00 95.62 154 LEU A O 1
ATOM 1291 N N . ARG A 1 155 ? 0.181 -7.726 17.325 1.00 93.94 155 ARG A N 1
ATOM 1292 C CA . ARG A 1 155 ? 0.987 -7.920 16.108 1.00 93.94 155 ARG A CA 1
ATOM 1293 C C . ARG A 1 155 ? 0.935 -6.684 15.209 1.00 93.94 155 ARG A C 1
ATOM 1295 O O . ARG A 1 155 ? 1.978 -6.187 14.790 1.00 93.94 155 ARG A O 1
ATOM 1302 N N . ASN A 1 156 ? -0.268 -6.190 14.928 1.00 94.19 156 ASN A N 1
ATOM 1303 C CA . ASN A 1 156 ? -0.470 -5.049 14.040 1.00 94.19 156 ASN A CA 1
ATOM 1304 C C . ASN A 1 156 ? 0.130 -3.762 14.623 1.00 94.19 156 ASN A C 1
ATOM 1306 O O . ASN A 1 156 ? 0.817 -3.031 13.912 1.00 94.19 156 ASN A O 1
ATOM 1310 N N . MET A 1 157 ? -0.056 -3.508 15.923 1.00 94.81 157 MET A N 1
ATOM 1311 C CA . MET A 1 157 ? 0.503 -2.322 16.581 1.00 94.81 157 MET A CA 1
ATOM 1312 C C . MET A 1 157 ? 2.027 -2.379 16.686 1.00 94.81 157 MET A C 1
ATOM 1314 O O . MET A 1 157 ? 2.665 -1.349 16.511 1.00 94.81 157 MET A O 1
ATOM 1318 N N . LYS A 1 158 ? 2.638 -3.561 16.863 1.00 92.94 158 LYS A N 1
ATOM 1319 C CA . LYS A 1 158 ? 4.103 -3.706 16.775 1.00 92.94 158 LYS A CA 1
ATOM 1320 C C . LYS A 1 158 ? 4.622 -3.302 15.400 1.00 92.94 158 LYS A C 1
ATOM 1322 O O . LYS A 1 158 ? 5.620 -2.598 15.302 1.00 92.94 158 LYS A O 1
ATOM 1327 N N . SER A 1 159 ? 3.958 -3.753 14.335 1.00 91.81 159 SER A N 1
ATOM 1328 C CA . SER A 1 159 ? 4.339 -3.379 12.970 1.00 91.81 159 SER A CA 1
ATOM 1329 C C . SER A 1 159 ? 4.185 -1.878 12.732 1.00 91.81 159 SER A C 1
ATOM 1331 O O . SER A 1 159 ? 5.075 -1.253 12.165 1.00 91.81 159 SER A O 1
ATOM 1333 N N . LEU A 1 160 ? 3.079 -1.298 13.200 1.00 92.62 160 LEU A N 1
ATOM 1334 C CA . LEU A 1 160 ? 2.793 0.121 13.035 1.00 92.62 160 LEU A CA 1
ATOM 1335 C C . LEU A 1 160 ? 3.761 1.010 13.822 1.00 92.62 160 LEU A C 1
ATOM 1337 O O . LEU A 1 160 ? 4.281 1.967 13.266 1.00 92.62 160 LEU A O 1
ATOM 1341 N N . ILE A 1 161 ? 4.033 0.692 15.090 1.00 92.19 161 ILE A N 1
ATOM 1342 C CA . ILE A 1 161 ? 4.944 1.473 15.938 1.00 92.19 161 ILE A CA 1
ATOM 1343 C C . ILE A 1 161 ? 6.369 1.425 15.391 1.00 92.19 161 ILE A C 1
ATOM 1345 O O . ILE A 1 161 ? 6.979 2.480 15.263 1.00 92.19 161 ILE A O 1
ATOM 1349 N N . ARG A 1 162 ? 6.866 0.248 14.971 1.00 89.31 162 ARG A N 1
ATOM 1350 C CA . ARG A 1 162 ? 8.173 0.141 14.292 1.00 89.31 162 ARG A CA 1
ATOM 1351 C C . ARG A 1 162 ? 8.256 1.068 13.079 1.00 89.31 162 ARG A C 1
ATOM 1353 O O . ARG A 1 162 ? 9.251 1.752 12.894 1.00 89.31 162 ARG A O 1
ATOM 1360 N N . TRP A 1 163 ? 7.192 1.131 12.281 1.00 90.00 163 TRP A N 1
ATOM 1361 C CA . TRP A 1 163 ? 7.133 2.016 11.120 1.00 90.00 163 TRP A CA 1
ATOM 1362 C C . TRP A 1 163 ? 7.038 3.507 11.488 1.00 90.00 163 TRP A C 1
ATOM 1364 O O . TRP A 1 163 ? 7.641 4.340 10.814 1.00 90.00 163 TRP A O 1
ATOM 1374 N N . ILE A 1 164 ? 6.322 3.859 12.564 1.00 88.38 164 ILE A N 1
ATOM 1375 C CA . ILE A 1 164 ? 6.232 5.246 13.052 1.00 88.38 164 ILE A CA 1
ATOM 1376 C C . ILE A 1 164 ? 7.570 5.730 13.610 1.00 88.38 164 ILE A C 1
ATOM 1378 O O . ILE A 1 164 ? 7.983 6.857 13.339 1.00 88.38 164 ILE A O 1
ATOM 1382 N N . GLU A 1 165 ? 8.220 4.902 14.423 1.00 83.75 165 GLU A N 1
ATOM 1383 C CA . GLU A 1 165 ? 9.440 5.256 15.147 1.00 83.75 165 GLU A CA 1
ATOM 1384 C C . GLU A 1 165 ? 10.705 5.093 14.283 1.00 83.75 165 GLU A C 1
ATOM 1386 O O . GLU A 1 165 ? 11.730 5.718 14.582 1.00 83.75 165 GLU A O 1
ATOM 1391 N N . GLY A 1 166 ? 10.628 4.306 13.203 1.00 75.00 166 GLY A N 1
ATOM 1392 C CA . GLY A 1 166 ? 11.763 3.913 12.365 1.00 75.00 166 GLY A CA 1
ATOM 1393 C C . GLY A 1 166 ? 12.738 3.007 13.122 1.00 75.00 166 GLY A C 1
ATOM 1394 O O . GLY A 1 166 ? 12.421 2.482 14.193 1.00 75.00 166 GLY A O 1
ATOM 1395 N N . ASP A 1 167 ? 13.975 2.896 12.636 1.00 54.22 167 ASP A N 1
ATOM 1396 C CA . ASP A 1 167 ? 15.054 2.099 13.257 1.00 54.22 167 ASP A CA 1
ATOM 1397 C C . ASP A 1 167 ? 15.454 2.546 14.682 1.00 54.22 167 ASP A C 1
ATOM 1399 O O . ASP A 1 167 ? 16.332 1.961 15.321 1.00 54.22 167 ASP A O 1
ATOM 1403 N N . ARG A 1 168 ? 14.779 3.550 15.258 1.00 48.62 168 ARG A N 1
ATOM 1404 C CA . ARG A 1 168 ? 14.916 3.921 16.676 1.00 48.62 168 ARG A CA 1
ATOM 1405 C C . ARG A 1 168 ? 14.518 2.784 17.622 1.00 48.62 168 ARG A C 1
ATOM 1407 O O . ARG A 1 168 ? 15.011 2.764 18.749 1.00 48.62 168 ARG A O 1
ATOM 1414 N N . ALA A 1 169 ? 13.684 1.845 17.168 1.00 41.34 169 ALA A N 1
ATOM 1415 C CA . ALA A 1 169 ? 13.238 0.695 17.952 1.00 41.34 169 ALA A CA 1
ATOM 1416 C C . ALA A 1 169 ? 14.320 -0.393 18.136 1.00 41.34 169 ALA A C 1
ATOM 1418 O O . ALA A 1 169 ? 14.292 -1.109 19.134 1.00 41.34 169 ALA A O 1
ATOM 1419 N N . GLU A 1 170 ? 15.314 -0.510 17.245 1.00 35.78 170 GLU A N 1
ATOM 1420 C CA . GLU A 1 170 ? 16.396 -1.499 17.424 1.00 35.78 170 GLU A CA 1
ATOM 1421 C C . GLU A 1 170 ? 17.507 -1.015 18.374 1.00 35.78 170 GLU A C 1
ATOM 1423 O O . GLU A 1 170 ? 18.236 -1.818 18.963 1.00 35.78 170 GLU A O 1
ATOM 1428 N N . ALA A 1 171 ? 17.608 0.299 18.599 1.00 34.75 171 ALA A N 1
ATOM 1429 C CA . ALA A 1 171 ? 18.623 0.885 19.472 1.00 34.75 171 ALA A CA 1
ATOM 1430 C C . ALA A 1 171 ? 18.329 0.717 20.978 1.00 34.75 171 ALA A C 1
ATOM 1432 O O . ALA A 1 171 ? 19.253 0.856 21.783 1.00 34.75 171 ALA A O 1
ATOM 1433 N N . SER A 1 172 ? 17.087 0.418 21.387 1.00 31.83 172 SER A N 1
ATOM 1434 C CA . SER A 1 172 ? 16.754 0.216 22.809 1.00 31.83 172 SER A CA 1
ATOM 1435 C C . SER A 1 172 ? 16.948 -1.219 23.294 1.00 31.83 172 SER A C 1
ATOM 1437 O O . SER A 1 172 ? 17.202 -1.418 24.483 1.00 31.83 172 SER A O 1
ATOM 1439 N N . ASP A 1 173 ? 16.881 -2.206 22.396 1.00 34.56 173 ASP A N 1
ATOM 1440 C CA . ASP A 1 173 ? 16.675 -3.599 22.808 1.00 34.56 173 ASP A CA 1
ATOM 1441 C C . ASP A 1 173 ? 17.882 -4.523 22.575 1.00 34.56 173 ASP A C 1
ATOM 1443 O O . ASP A 1 173 ? 17.897 -5.632 23.113 1.00 34.56 173 ASP A O 1
ATOM 1447 N N . VAL A 1 174 ? 18.931 -4.094 21.853 1.00 35.28 174 VAL A N 1
ATOM 1448 C CA . VAL A 1 174 ? 20.029 -5.015 21.480 1.00 35.28 174 VAL A CA 1
ATOM 1449 C C . VAL A 1 174 ? 21.384 -4.739 22.137 1.00 35.28 174 VAL A C 1
ATOM 1451 O O . VAL A 1 174 ? 22.147 -5.688 22.306 1.00 35.28 174 VAL A O 1
ATOM 1454 N N . LEU A 1 175 ? 21.739 -3.531 22.590 1.00 31.17 175 LEU A N 1
ATOM 1455 C CA . LEU A 1 175 ? 23.104 -3.306 23.099 1.00 31.17 175 LEU A CA 1
ATOM 1456 C C . LEU A 1 175 ? 23.147 -2.354 24.295 1.00 31.17 175 LEU A C 1
ATOM 1458 O O . LEU A 1 175 ? 23.050 -1.142 24.151 1.00 31.17 175 LEU A O 1
ATOM 1462 N N . GLY A 1 176 ? 23.429 -2.906 25.479 1.00 29.64 176 GLY A N 1
ATOM 1463 C CA . GLY A 1 176 ? 23.953 -2.168 26.634 1.00 29.64 176 GLY A CA 1
ATOM 1464 C C . GLY A 1 176 ? 25.369 -1.626 26.389 1.00 29.64 176 GLY A C 1
ATOM 1465 O O . GLY A 1 176 ? 26.283 -1.910 27.161 1.00 29.64 176 GLY A O 1
ATOM 1466 N N . ILE A 1 177 ? 25.562 -0.889 25.295 1.00 29.19 177 ILE A N 1
ATOM 1467 C CA . ILE A 1 177 ? 26.806 -0.224 24.917 1.00 29.19 177 ILE A CA 1
ATOM 1468 C C . ILE A 1 177 ? 26.573 1.283 25.030 1.00 29.19 177 ILE A C 1
ATOM 1470 O O . ILE A 1 177 ? 25.683 1.844 24.399 1.00 29.19 177 ILE A O 1
ATOM 1474 N N . GLU A 1 178 ? 27.377 1.931 25.871 1.00 25.03 178 GLU A N 1
ATOM 1475 C CA . GLU A 1 178 ? 27.382 3.385 26.019 1.00 25.03 178 GLU A CA 1
ATOM 1476 C C . GLU A 1 178 ? 27.708 4.107 24.696 1.00 25.03 178 GLU A C 1
ATOM 1478 O O . GLU A 1 178 ? 28.469 3.587 23.875 1.00 25.03 178 GLU A O 1
ATOM 1483 N N . PRO A 1 179 ? 27.180 5.329 24.485 1.00 31.19 179 PRO A N 1
ATOM 1484 C CA . PRO A 1 179 ? 27.322 6.053 23.228 1.00 31.19 179 PRO A CA 1
ATOM 1485 C C . PRO A 1 179 ? 28.770 6.515 23.027 1.00 31.19 179 PRO A C 1
ATOM 1487 O O . PRO A 1 179 ? 29.226 7.484 23.635 1.00 31.19 179 PRO A O 1
ATOM 1490 N N . GLY A 1 180 ? 29.494 5.830 22.143 1.00 25.52 180 GLY A N 1
ATOM 1491 C CA . GLY A 1 180 ? 30.865 6.157 21.768 1.00 25.52 180 GLY A CA 1
ATOM 1492 C C . GLY A 1 180 ? 31.030 6.264 20.255 1.00 25.52 180 GLY A C 1
ATOM 1493 O O . GLY A 1 180 ? 30.925 5.265 19.559 1.00 25.52 180 GLY A O 1
ATOM 1494 N N . PHE A 1 181 ? 31.375 7.473 19.801 1.00 25.47 181 PHE A N 1
ATOM 1495 C CA . PHE A 1 181 ? 31.833 7.851 18.454 1.00 25.47 181 PHE A CA 1
ATOM 1496 C C . PHE A 1 181 ? 30.771 7.987 17.343 1.00 25.47 181 PHE A C 1
ATOM 1498 O O . PHE A 1 181 ? 30.517 7.079 16.562 1.00 25.47 181 PHE A O 1
ATOM 1505 N N . LYS A 1 182 ? 30.218 9.204 17.221 1.00 29.77 182 LYS A N 1
ATOM 1506 C CA . LYS A 1 182 ? 29.693 9.735 15.954 1.00 29.77 182 LYS A CA 1
ATOM 1507 C C . LYS A 1 182 ? 30.804 10.538 15.277 1.00 29.77 182 LYS A C 1
ATOM 1509 O O . LYS A 1 182 ? 31.260 11.531 15.845 1.00 29.77 182 LYS A O 1
ATOM 1514 N N . ASP A 1 183 ? 31.222 10.119 14.087 1.00 25.70 183 ASP A N 1
ATOM 1515 C CA . ASP A 1 183 ? 32.043 10.948 13.206 1.00 25.70 183 ASP A CA 1
ATOM 1516 C C . ASP A 1 183 ? 31.164 12.028 12.553 1.00 25.70 183 ASP A C 1
ATOM 1518 O O . ASP A 1 183 ? 30.143 11.755 11.925 1.00 25.70 183 ASP A O 1
ATOM 1522 N N . ASN A 1 184 ? 31.559 13.286 12.747 1.00 30.53 184 ASN A N 1
ATOM 1523 C CA . ASN A 1 184 ? 30.811 14.490 12.378 1.00 30.53 184 ASN A CA 1
ATOM 1524 C C . ASN A 1 184 ? 31.006 14.885 10.904 1.00 30.53 184 ASN A C 1
ATOM 1526 O O . ASN A 1 184 ? 31.507 15.981 10.656 1.00 30.53 184 ASN A O 1
ATOM 1530 N N . ASN A 1 185 ? 30.670 14.032 9.928 1.00 32.09 185 ASN A N 1
ATOM 1531 C CA . ASN A 1 185 ? 30.700 14.466 8.519 1.00 32.09 185 ASN A CA 1
ATOM 1532 C C . ASN A 1 185 ? 29.867 13.642 7.513 1.00 32.09 185 ASN A C 1
ATOM 1534 O O . ASN A 1 185 ? 30.236 13.557 6.345 1.00 32.09 185 ASN A O 1
ATOM 1538 N N . SER A 1 186 ? 28.710 13.106 7.911 1.00 31.06 186 SER A N 1
ATOM 1539 C CA . SER A 1 186 ? 27.621 12.853 6.957 1.00 31.06 186 SER A CA 1
ATOM 1540 C C . SER A 1 186 ? 26.510 13.868 7.214 1.00 31.06 186 SER A C 1
ATOM 1542 O O . SER A 1 186 ? 26.007 14.007 8.331 1.00 31.06 186 SER A O 1
ATOM 1544 N N . SER A 1 187 ? 26.150 14.640 6.192 1.00 30.97 187 SER A N 1
ATOM 1545 C CA . SER A 1 187 ? 24.919 15.424 6.209 1.00 30.97 187 SER A CA 1
ATOM 1546 C C . SER A 1 187 ? 23.746 14.452 6.105 1.00 30.97 187 SER A C 1
ATOM 1548 O O . SER A 1 187 ? 23.219 14.225 5.023 1.00 30.97 187 SER A O 1
ATOM 1550 N N . MET A 1 188 ? 23.383 13.833 7.227 1.00 31.62 188 MET A N 1
ATOM 1551 C CA . MET A 1 188 ? 22.136 13.088 7.364 1.00 31.62 188 MET A CA 1
ATOM 1552 C C . MET A 1 188 ? 20.998 14.107 7.335 1.00 31.62 188 MET A C 1
ATOM 1554 O O . MET A 1 188 ? 20.807 14.869 8.286 1.00 31.62 188 MET A O 1
ATOM 1558 N N . THR A 1 189 ? 20.309 14.195 6.205 1.00 34.06 189 THR A N 1
ATOM 1559 C CA . THR A 1 189 ? 19.143 15.059 6.035 1.00 34.06 189 THR A CA 1
ATOM 1560 C C . THR A 1 189 ? 17.874 14.226 6.131 1.00 34.06 189 THR A C 1
ATOM 1562 O O . THR A 1 189 ? 17.665 13.372 5.285 1.00 34.06 189 THR A O 1
ATOM 1565 N N . GLU A 1 190 ? 17.041 14.573 7.118 1.00 38.31 190 GLU A N 1
ATOM 1566 C CA . GLU A 1 190 ? 15.626 14.195 7.295 1.00 38.31 190 GLU A CA 1
ATOM 1567 C C . GLU A 1 190 ? 15.343 12.707 7.590 1.00 38.31 190 GLU A C 1
ATOM 1569 O O . GLU A 1 190 ? 15.930 11.804 7.026 1.00 38.31 190 GLU A O 1
ATOM 1574 N N . SER A 1 191 ? 14.498 12.471 8.598 1.00 43.62 191 SER A N 1
ATOM 1575 C CA . SER A 1 191 ? 14.329 11.201 9.319 1.00 43.62 191 SER A CA 1
ATOM 1576 C C . SER A 1 191 ? 14.083 9.971 8.439 1.00 43.62 191 SER A C 1
ATOM 1578 O O . SER A 1 191 ? 13.208 10.033 7.581 1.00 43.62 191 SER A O 1
ATOM 1580 N N . ASP A 1 192 ? 14.675 8.828 8.809 1.00 63.06 192 ASP A N 1
ATOM 1581 C CA . ASP A 1 192 ? 14.403 7.466 8.284 1.00 63.06 192 ASP A CA 1
ATOM 1582 C C . ASP A 1 192 ? 12.934 6.992 8.436 1.00 63.06 192 ASP A C 1
ATOM 1584 O O . ASP A 1 192 ? 12.601 5.832 8.211 1.00 63.06 192 ASP A O 1
ATOM 1588 N N . THR A 1 193 ? 12.026 7.871 8.863 1.00 74.69 193 THR A N 1
ATOM 1589 C CA . THR A 1 193 ? 10.602 7.592 9.060 1.00 74.69 193 THR A CA 1
ATOM 1590 C C . THR A 1 193 ? 9.782 8.216 7.931 1.00 74.69 193 THR A C 1
ATOM 1592 O O . THR A 1 193 ? 9.940 9.416 7.678 1.00 74.69 193 THR A O 1
ATOM 1595 N N . PRO A 1 194 ? 8.868 7.471 7.284 1.00 83.06 194 PRO A N 1
ATOM 1596 C CA . PRO A 1 194 ? 8.034 8.008 6.210 1.00 83.06 194 PRO A CA 1
ATOM 1597 C C . PRO A 1 194 ? 7.196 9.205 6.662 1.00 83.06 194 PRO A C 1
ATOM 1599 O O . PRO A 1 194 ? 6.611 9.168 7.736 1.00 83.06 194 PRO A O 1
ATOM 1602 N N . GLU A 1 195 ? 7.059 10.233 5.816 1.00 90.44 195 GLU A N 1
ATOM 1603 C CA . GLU A 1 195 ? 6.275 11.451 6.110 1.00 90.44 195 GLU A CA 1
ATOM 1604 C C . GLU A 1 195 ? 4.876 11.130 6.667 1.00 90.44 195 GLU A C 1
ATOM 1606 O O . GLU A 1 195 ? 4.432 11.724 7.648 1.00 90.44 195 GLU A O 1
ATOM 1611 N N . ALA A 1 196 ? 4.213 10.123 6.088 1.00 92.69 196 ALA A N 1
ATOM 1612 C CA . ALA A 1 196 ? 2.885 9.672 6.486 1.00 92.69 196 ALA A CA 1
ATOM 1613 C C . ALA A 1 196 ? 2.784 9.241 7.964 1.00 92.69 196 ALA A C 1
ATOM 1615 O O . ALA A 1 196 ? 1.689 9.293 8.527 1.00 92.69 196 ALA A O 1
ATOM 1616 N N . SER A 1 197 ? 3.884 8.849 8.618 1.00 92.06 197 SER A N 1
ATOM 1617 C CA . SER A 1 197 ? 3.866 8.431 10.025 1.00 92.06 197 SER A CA 1
ATOM 1618 C C . SER A 1 197 ? 3.512 9.563 10.988 1.00 92.06 197 SER A C 1
ATOM 1620 O O . SER A 1 197 ? 2.889 9.322 12.022 1.00 92.06 197 SER A O 1
ATOM 1622 N N . GLY A 1 198 ? 3.821 10.811 10.624 1.00 92.56 198 GLY A N 1
ATOM 1623 C CA . GLY A 1 198 ? 3.425 12.002 11.379 1.00 92.56 198 GLY A CA 1
ATOM 1624 C C . GLY A 1 198 ? 1.945 12.371 11.233 1.00 92.56 198 GLY A C 1
ATOM 1625 O O . GLY A 1 198 ? 1.468 13.269 11.924 1.00 92.56 198 GLY A O 1
ATOM 1626 N N . HIS A 1 199 ? 1.215 11.684 10.352 1.00 95.50 199 HIS A N 1
ATOM 1627 C CA . HIS A 1 199 ? -0.140 12.037 9.924 1.00 95.50 199 HIS A CA 1
ATOM 1628 C C . HIS A 1 199 ? -1.183 10.971 10.274 1.00 95.50 199 HIS A C 1
ATOM 1630 O O . HIS A 1 199 ? -2.257 10.931 9.668 1.00 95.50 199 HIS A O 1
ATOM 1636 N N . ILE A 1 200 ? -0.892 10.112 11.255 1.00 95.56 200 ILE A N 1
ATOM 1637 C CA . ILE A 1 200 ? -1.802 9.056 11.704 1.00 95.56 200 ILE A CA 1
ATOM 1638 C C . ILE A 1 200 ? -2.112 9.141 13.200 1.00 95.56 200 ILE A C 1
ATOM 1640 O O . ILE A 1 200 ? -1.250 9.422 14.037 1.00 95.56 200 ILE A O 1
ATOM 1644 N N . HIS A 1 201 ? -3.365 8.849 13.531 1.00 96.81 201 HIS A N 1
ATOM 1645 C CA . HIS A 1 201 ? -3.833 8.651 14.896 1.00 96.81 201 HIS A CA 1
ATOM 1646 C C . HIS A 1 201 ? -4.778 7.447 14.937 1.00 96.81 201 HIS A C 1
ATOM 1648 O O . HIS A 1 201 ? -5.658 7.326 14.087 1.00 96.81 201 HIS A O 1
ATOM 1654 N N . VAL A 1 202 ? -4.603 6.548 15.900 1.00 97.50 202 VAL A N 1
ATOM 1655 C CA . VAL A 1 202 ? -5.290 5.254 15.967 1.00 97.50 202 VAL A CA 1
ATOM 1656 C C . VAL A 1 202 ? -6.235 5.211 17.156 1.00 97.50 202 VAL A C 1
ATOM 1658 O O . VAL A 1 202 ? -5.816 5.327 18.301 1.00 97.50 202 VAL A O 1
ATOM 1661 N N . PHE A 1 203 ? -7.506 4.957 16.876 1.00 98.12 203 PHE A N 1
ATOM 1662 C CA . PHE A 1 203 ? -8.542 4.667 17.854 1.00 98.12 203 PHE A CA 1
ATOM 1663 C C . PHE A 1 203 ? -8.815 3.163 17.861 1.00 98.12 203 PHE A C 1
ATOM 1665 O O . PHE A 1 203 ? -9.405 2.623 16.921 1.00 98.12 203 PHE A O 1
ATOM 1672 N N . ILE A 1 204 ? -8.408 2.483 18.930 1.00 98.19 204 ILE A N 1
ATOM 1673 C CA . ILE A 1 204 ? -8.711 1.071 19.163 1.00 98.19 204 ILE A CA 1
ATOM 1674 C C . ILE A 1 204 ? -9.929 0.987 20.079 1.00 98.19 204 ILE A C 1
ATOM 1676 O O . ILE A 1 204 ? -9.851 1.241 21.281 1.00 98.19 204 ILE A O 1
ATOM 1680 N N . ILE A 1 205 ? -11.072 0.624 19.511 1.00 98.38 205 ILE A N 1
ATOM 1681 C CA . ILE A 1 205 ? -12.328 0.448 20.231 1.00 98.38 205 ILE A CA 1
ATOM 1682 C C . ILE A 1 205 ? -12.380 -0.970 20.796 1.00 98.38 205 ILE A C 1
ATOM 1684 O O . ILE A 1 205 ? -12.684 -1.934 20.090 1.00 98.38 205 ILE A O 1
ATOM 1688 N N . ASP A 1 206 ? -12.081 -1.092 22.088 1.00 98.25 206 ASP A N 1
ATOM 1689 C CA . ASP A 1 206 ? -12.032 -2.369 22.795 1.00 98.25 206 ASP A CA 1
ATOM 1690 C C . ASP A 1 206 ? -13.413 -2.742 23.349 1.00 98.25 206 ASP A C 1
ATOM 1692 O O . ASP A 1 206 ? -13.761 -2.434 24.494 1.00 98.25 206 ASP A O 1
ATOM 1696 N N . ASN A 1 207 ? -14.206 -3.437 22.530 1.00 98.25 207 ASN A N 1
ATOM 1697 C CA . ASN A 1 207 ? -15.504 -3.989 22.928 1.00 98.25 207 ASN A CA 1
ATOM 1698 C C . ASN A 1 207 ? -15.367 -5.145 23.939 1.00 98.25 207 ASN A C 1
ATOM 1700 O O . ASN A 1 207 ? -16.359 -5.550 24.557 1.00 98.25 207 ASN A O 1
ATOM 1704 N N . GLY A 1 208 ? -14.175 -5.741 24.049 1.00 97.38 208 GLY A N 1
ATOM 1705 C CA . GLY A 1 208 ? -13.870 -6.830 24.977 1.00 97.38 208 GLY A CA 1
ATOM 1706 C C . GLY A 1 208 ? -13.471 -6.339 26.366 1.00 97.38 208 GLY A C 1
ATOM 1707 O O . GLY A 1 208 ? -13.673 -7.071 27.338 1.00 97.38 208 GLY A O 1
ATOM 1708 N N . LYS A 1 209 ? -12.959 -5.103 26.450 1.00 97.56 209 LYS A N 1
ATOM 1709 C CA . LYS A 1 209 ? -12.313 -4.507 27.631 1.00 97.56 209 LYS A CA 1
ATOM 1710 C C . LYS A 1 209 ? -11.204 -5.410 28.175 1.00 97.56 209 LYS A C 1
ATOM 1712 O O . LYS A 1 209 ? -11.075 -5.567 29.385 1.00 97.56 209 LYS A O 1
ATOM 1717 N N . SER A 1 210 ? -10.470 -6.050 27.270 1.00 96.69 210 SER A N 1
ATOM 1718 C CA . SER A 1 210 ? -9.506 -7.108 27.570 1.00 96.69 210 SER A CA 1
ATOM 1719 C C . SER A 1 210 ? -8.080 -6.766 27.140 1.00 96.69 210 SER A C 1
ATOM 1721 O O . SER A 1 210 ? -7.138 -7.386 27.630 1.00 96.69 210 SER A O 1
ATOM 1723 N N . LEU A 1 211 ? -7.878 -5.726 26.321 1.00 96.19 211 LEU A N 1
ATOM 1724 C CA . LEU A 1 211 ? -6.533 -5.274 25.951 1.00 96.19 211 LEU A CA 1
ATOM 1725 C C . LEU A 1 211 ? -5.727 -4.787 27.162 1.00 96.19 211 LEU A C 1
ATOM 1727 O O . LEU A 1 211 ? -4.515 -4.982 27.209 1.00 96.19 211 LEU A O 1
ATOM 1731 N N . GLY A 1 212 ? -6.398 -4.207 28.163 1.00 93.25 212 GLY A N 1
ATOM 1732 C CA . GLY A 1 212 ? -5.765 -3.744 29.403 1.00 93.25 212 GLY A CA 1
ATOM 1733 C C . GLY A 1 212 ? -5.160 -4.862 30.262 1.00 93.25 212 GLY A C 1
ATOM 1734 O O . GLY A 1 212 ? -4.280 -4.588 31.074 1.00 93.25 212 GLY A O 1
ATOM 1735 N N . ASP A 1 213 ? -5.581 -6.114 30.062 1.00 94.44 213 ASP A N 1
ATOM 1736 C CA . ASP A 1 213 ? -5.026 -7.277 30.765 1.00 94.44 213 ASP A CA 1
ATOM 1737 C C . ASP A 1 213 ? -3.756 -7.821 30.078 1.00 94.44 213 ASP A C 1
ATOM 1739 O O . ASP A 1 213 ? -3.023 -8.638 30.644 1.00 94.44 213 ASP A O 1
ATOM 1743 N N . CYS A 1 214 ? -3.463 -7.372 28.852 1.00 95.19 214 CYS A N 1
ATOM 1744 C CA . CYS A 1 214 ? -2.289 -7.778 28.092 1.00 95.19 214 CYS A CA 1
ATOM 1745 C C . CYS A 1 214 ? -1.116 -6.829 28.370 1.00 95.19 214 CYS A C 1
ATOM 1747 O O . CYS A 1 214 ? -0.951 -5.816 27.695 1.00 95.19 214 CYS A O 1
ATOM 1749 N N . LYS A 1 215 ? -0.262 -7.186 29.341 1.00 94.50 215 LYS A N 1
ATOM 1750 C CA . LYS A 1 215 ? 0.895 -6.360 29.737 1.00 94.50 215 LYS A CA 1
ATOM 1751 C C . LYS A 1 215 ? 1.797 -5.981 28.557 1.00 94.50 215 LYS A C 1
ATOM 1753 O O . LYS A 1 215 ? 2.237 -4.846 28.454 1.00 94.50 215 LYS A O 1
ATOM 1758 N N . GLU A 1 216 ? 2.057 -6.931 27.663 1.00 94.81 216 GLU A N 1
ATOM 1759 C CA . GLU A 1 216 ? 2.883 -6.694 26.476 1.00 94.81 216 GLU A CA 1
ATOM 1760 C C . GLU A 1 216 ? 2.275 -5.623 25.559 1.00 94.81 216 GLU A C 1
ATOM 1762 O O . GLU A 1 216 ? 2.987 -4.764 25.051 1.00 94.81 216 GLU A O 1
ATOM 1767 N N . PHE A 1 217 ? 0.953 -5.637 25.391 1.00 94.62 217 PHE A N 1
ATOM 1768 C CA . PHE A 1 217 ? 0.246 -4.626 24.618 1.00 94.62 217 PHE A CA 1
ATOM 1769 C C . PHE A 1 217 ? 0.229 -3.270 25.324 1.00 94.62 217 PHE A C 1
ATOM 1771 O O . PHE A 1 217 ? 0.504 -2.259 24.686 1.00 94.62 217 PHE A O 1
ATOM 1778 N N . THR A 1 218 ? -0.047 -3.234 26.630 1.00 94.25 218 THR A N 1
ATOM 1779 C CA . THR A 1 218 ? -0.057 -1.974 27.386 1.00 94.25 218 THR A CA 1
ATOM 1780 C C . THR A 1 218 ? 1.318 -1.316 27.430 1.00 94.25 218 THR A C 1
ATOM 1782 O O . THR A 1 218 ? 1.401 -0.098 27.312 1.00 94.25 218 THR A O 1
ATOM 1785 N N . ASP A 1 219 ? 2.387 -2.108 27.568 1.00 93.75 219 ASP A N 1
ATOM 1786 C CA . ASP A 1 219 ? 3.768 -1.613 27.545 1.00 93.75 219 ASP A CA 1
ATOM 1787 C C . ASP A 1 219 ? 4.116 -1.052 26.156 1.00 93.75 219 ASP A C 1
ATOM 1789 O O . ASP A 1 219 ? 4.715 0.016 26.059 1.00 93.75 219 ASP A O 1
ATOM 1793 N N . LEU A 1 220 ? 3.686 -1.738 25.089 1.00 92.50 220 LEU A N 1
ATOM 1794 C CA . LEU A 1 220 ? 3.895 -1.311 23.708 1.00 92.50 220 LEU A CA 1
ATOM 1795 C C . LEU A 1 220 ? 3.207 0.028 23.410 1.00 92.50 220 LEU A C 1
ATOM 1797 O O . LEU A 1 220 ? 3.851 0.949 22.924 1.00 92.50 220 LEU A O 1
ATOM 1801 N N . VAL A 1 221 ? 1.907 0.162 23.692 1.00 92.56 221 VAL A N 1
ATOM 1802 C CA . VAL A 1 221 ? 1.184 1.403 23.358 1.00 92.56 221 VAL A CA 1
ATOM 1803 C C . VAL A 1 221 ? 1.567 2.573 24.262 1.00 92.56 221 VAL A C 1
ATOM 1805 O O . VAL A 1 221 ? 1.367 3.718 23.880 1.00 92.56 221 VAL A O 1
ATOM 1808 N N . ALA A 1 222 ? 2.167 2.319 25.430 1.00 90.56 222 ALA A N 1
ATOM 1809 C CA . ALA A 1 222 ? 2.676 3.375 26.301 1.00 90.56 222 ALA A CA 1
ATOM 1810 C C . ALA A 1 222 ? 3.888 4.129 25.714 1.00 90.56 222 ALA A C 1
ATOM 1812 O O . ALA A 1 222 ? 4.219 5.201 26.224 1.00 90.56 222 ALA A O 1
ATOM 1813 N N . SER A 1 223 ? 4.545 3.606 24.667 1.00 85.94 223 SER A N 1
ATOM 1814 C CA . SER A 1 223 ? 5.659 4.297 23.997 1.00 85.94 223 SER A CA 1
ATOM 1815 C C . SER A 1 223 ? 5.205 5.452 23.100 1.00 85.94 223 SER A C 1
ATOM 1817 O O . SER A 1 223 ? 6.016 6.312 22.759 1.00 85.94 223 SER A O 1
ATOM 1819 N N . THR A 1 224 ? 3.918 5.508 22.736 1.00 86.81 224 THR A N 1
ATOM 1820 C CA . THR A 1 224 ? 3.406 6.433 21.722 1.00 86.81 224 THR A CA 1
ATOM 1821 C C . THR A 1 224 ? 2.103 7.112 22.139 1.00 86.81 224 THR A C 1
ATOM 1823 O O . THR A 1 224 ? 1.237 6.520 22.772 1.00 86.81 224 THR A O 1
ATOM 1826 N N . ASN A 1 225 ? 1.937 8.372 21.730 1.00 88.44 225 ASN A N 1
ATOM 1827 C CA . ASN A 1 225 ? 0.680 9.114 21.891 1.00 88.44 225 ASN A CA 1
ATOM 1828 C C . ASN A 1 225 ? -0.223 9.011 20.649 1.00 88.44 225 ASN A C 1
ATOM 1830 O O . ASN A 1 225 ? -1.295 9.610 20.612 1.00 88.44 225 ASN A O 1
ATOM 1834 N N . ASN A 1 226 ? 0.212 8.295 19.607 1.00 91.00 226 ASN A N 1
ATOM 1835 C CA . ASN A 1 226 ? -0.545 8.138 18.366 1.00 91.00 226 ASN A CA 1
ATOM 1836 C C . ASN A 1 226 ? -1.606 7.037 18.451 1.00 91.00 226 ASN A C 1
ATOM 1838 O O . ASN A 1 226 ? -2.401 6.916 17.524 1.00 91.00 226 ASN A O 1
ATOM 1842 N N . ILE A 1 227 ? -1.608 6.217 19.507 1.00 95.06 227 ILE A N 1
ATOM 1843 C CA . ILE A 1 227 ? -2.511 5.073 19.655 1.00 95.06 227 ILE A CA 1
ATOM 1844 C C . ILE A 1 227 ? -3.283 5.205 20.961 1.00 95.06 227 ILE A C 1
ATOM 1846 O O . ILE A 1 227 ? -2.704 5.241 22.043 1.00 95.06 227 ILE A O 1
ATOM 1850 N N . GLU A 1 228 ? -4.606 5.208 20.858 1.00 95.25 228 GLU A N 1
ATOM 1851 C CA . GLU A 1 228 ? -5.511 5.294 21.993 1.00 95.25 228 GLU A CA 1
ATOM 1852 C C . GLU A 1 228 ? -6.443 4.087 22.058 1.00 95.25 228 GLU A C 1
ATOM 1854 O O . GLU A 1 228 ? -7.096 3.715 21.082 1.00 95.25 228 GLU A O 1
ATOM 1859 N N . VAL A 1 229 ? -6.553 3.498 23.248 1.00 97.50 229 VAL A N 1
ATOM 1860 C CA . VAL A 1 229 ? -7.443 2.366 23.519 1.00 97.50 229 VAL A CA 1
ATOM 1861 C C . VAL A 1 229 ? -8.663 2.872 24.271 1.00 97.50 229 VAL A C 1
ATOM 1863 O O . VAL A 1 229 ? -8.551 3.430 25.363 1.00 97.50 229 VAL A O 1
ATOM 1866 N N . ILE A 1 230 ? -9.842 2.662 23.696 1.00 97.88 230 ILE A N 1
ATOM 1867 C CA . ILE A 1 230 ? -11.110 3.186 24.198 1.00 97.88 230 ILE A CA 1
ATOM 1868 C C . ILE A 1 230 ? -11.996 2.006 24.606 1.00 97.88 230 ILE A C 1
ATOM 1870 O O . ILE A 1 230 ? -12.525 1.306 23.738 1.00 97.88 230 ILE A O 1
ATOM 1874 N N . PRO A 1 231 ? -12.198 1.778 25.917 1.00 97.62 231 PRO A N 1
ATOM 1875 C CA . PRO A 1 231 ? -13.096 0.737 26.398 1.00 97.62 231 PRO A CA 1
ATOM 1876 C C . PRO A 1 231 ? -14.530 0.987 25.928 1.00 97.62 231 PRO A C 1
ATOM 1878 O O . PRO A 1 231 ? -15.076 2.083 26.101 1.00 97.62 231 PRO A O 1
ATOM 1881 N N . ASN A 1 232 ? -15.175 -0.044 25.391 1.00 98.00 232 ASN A N 1
ATOM 1882 C CA . ASN A 1 232 ? -16.540 0.040 24.886 1.00 98.00 232 ASN A CA 1
ATOM 1883 C C . ASN A 1 232 ? -17.357 -1.190 25.295 1.00 98.00 232 ASN A C 1
ATOM 1885 O O . ASN A 1 232 ? -16.813 -2.253 25.588 1.00 98.00 232 ASN A O 1
ATOM 1889 N N . ASP A 1 233 ? -18.679 -1.049 25.367 1.00 97.50 233 ASP A N 1
ATOM 1890 C CA . ASP A 1 233 ? -19.545 -2.210 25.575 1.00 97.50 233 ASP A CA 1
ATOM 1891 C C . ASP A 1 233 ? -19.564 -3.090 24.321 1.00 97.50 233 ASP A C 1
ATOM 1893 O O . ASP A 1 233 ? -19.360 -2.616 23.200 1.00 97.50 233 ASP A O 1
ATOM 1897 N N . ASN A 1 234 ? -19.853 -4.383 24.495 1.00 97.31 234 ASN A N 1
ATOM 1898 C CA . ASN A 1 234 ? -19.985 -5.292 23.365 1.00 97.31 234 ASN A CA 1
ATOM 1899 C C . ASN A 1 234 ? -21.215 -4.929 22.520 1.00 97.31 234 ASN A C 1
ATOM 1901 O O . ASN A 1 234 ? -22.338 -5.339 22.813 1.00 97.31 234 ASN A O 1
ATOM 1905 N N . THR A 1 235 ? -20.977 -4.158 21.464 1.00 96.69 235 THR A N 1
ATOM 1906 C CA . THR A 1 235 ? -21.995 -3.587 20.573 1.00 96.69 235 THR A CA 1
ATOM 1907 C C . THR A 1 235 ? -21.873 -4.120 19.140 1.00 96.69 235 THR A C 1
ATOM 1909 O O . THR A 1 235 ? -22.465 -3.576 18.206 1.00 96.69 235 THR A O 1
ATOM 1912 N N . GLY A 1 236 ? -21.115 -5.210 18.958 1.00 95.31 236 GLY A N 1
ATOM 1913 C CA . GLY A 1 236 ? -20.764 -5.755 17.646 1.00 95.31 236 GLY A CA 1
ATOM 1914 C C . GLY A 1 236 ? -19.886 -4.806 16.817 1.00 95.31 236 GLY A C 1
ATOM 1915 O O . GLY A 1 236 ? -19.494 -3.735 17.279 1.00 95.31 236 GLY A O 1
ATOM 1916 N N . GLY A 1 237 ? -19.587 -5.198 15.573 1.00 93.75 237 GLY A N 1
ATOM 1917 C CA . GLY A 1 237 ? -18.744 -4.400 14.671 1.00 93.75 237 GLY A CA 1
ATOM 1918 C C . GLY A 1 237 ? -19.359 -3.038 14.342 1.00 93.75 237 GLY A C 1
ATOM 1919 O O . GLY A 1 237 ? -18.704 -2.014 14.484 1.00 93.75 237 GLY A O 1
ATOM 1920 N N . ALA A 1 238 ? -20.655 -2.999 14.010 1.00 95.50 238 ALA A N 1
ATOM 1921 C CA . ALA A 1 238 ? -21.350 -1.746 13.707 1.00 95.50 238 ALA A CA 1
ATOM 1922 C C . ALA A 1 238 ? -21.295 -0.747 14.876 1.00 95.50 238 ALA A C 1
ATOM 1924 O O . ALA A 1 238 ? -21.042 0.437 14.660 1.00 95.50 238 ALA A O 1
ATOM 1925 N N . GLY A 1 239 ? -21.499 -1.216 16.111 1.00 97.50 239 GLY A N 1
ATOM 1926 C CA . GLY A 1 239 ? -21.421 -0.369 17.299 1.00 97.50 239 GLY A CA 1
ATOM 1927 C C . GLY A 1 239 ? -19.996 0.070 17.632 1.00 97.50 239 GLY A C 1
ATOM 1928 O O . GLY A 1 239 ? -19.789 1.241 17.944 1.00 97.50 239 GLY A O 1
ATOM 1929 N N . GLY A 1 240 ? -19.013 -0.823 17.495 1.00 97.50 240 GLY A N 1
ATOM 1930 C CA . GLY A 1 240 ? -17.604 -0.493 17.713 1.00 97.50 240 GLY A CA 1
ATOM 1931 C C . GLY A 1 240 ? -17.076 0.523 16.699 1.00 97.50 240 GLY A C 1
ATOM 1932 O O . GLY A 1 240 ? -16.571 1.574 17.087 1.00 97.50 240 GLY A O 1
ATOM 1933 N N . PHE A 1 241 ? -17.303 0.296 15.403 1.00 97.25 241 PHE A N 1
ATOM 1934 C CA . PHE A 1 241 ? -16.940 1.269 14.373 1.00 97.25 241 PHE A CA 1
ATOM 1935 C C . PHE A 1 241 ? -17.695 2.592 14.533 1.00 97.25 241 PHE A C 1
ATOM 1937 O O . PHE A 1 241 ? -17.089 3.653 14.389 1.00 97.25 241 PHE A O 1
ATOM 1944 N N . SER A 1 242 ? -18.983 2.561 14.897 1.00 97.88 242 SER A N 1
ATOM 1945 C CA . SER A 1 242 ? -19.734 3.786 15.210 1.00 97.88 242 SER A CA 1
ATOM 1946 C C . SER A 1 242 ? -19.126 4.544 16.381 1.00 97.88 242 SER A C 1
ATOM 1948 O O . SER A 1 242 ? -19.025 5.768 16.327 1.00 97.88 242 SER A O 1
ATOM 1950 N N . ARG A 1 243 ? -18.667 3.838 17.419 1.00 98.19 243 ARG A N 1
ATOM 1951 C CA . ARG A 1 243 ? -17.973 4.469 18.538 1.00 98.19 243 ARG A CA 1
ATOM 1952 C C . ARG A 1 243 ? -16.692 5.157 18.070 1.00 98.19 243 ARG A C 1
ATOM 1954 O O . ARG A 1 243 ? -16.514 6.326 18.390 1.00 98.19 243 ARG A O 1
ATOM 1961 N N . GLY A 1 244 ? -15.860 4.497 17.267 1.00 97.81 244 GLY A N 1
ATOM 1962 C CA . GLY A 1 244 ? -14.642 5.116 16.735 1.00 97.81 244 GLY A CA 1
ATOM 1963 C C . GLY A 1 244 ? -14.907 6.304 15.807 1.00 97.81 244 GLY A C 1
ATOM 1964 O O . GLY A 1 244 ? -14.203 7.307 15.892 1.00 97.81 244 GLY A O 1
ATOM 1965 N N . MET A 1 245 ? -15.980 6.264 15.006 1.00 97.94 245 MET A N 1
ATOM 1966 C CA . MET A 1 245 ? -16.428 7.422 14.219 1.00 97.94 245 MET A CA 1
ATOM 1967 C C . MET A 1 245 ? -16.754 8.623 15.115 1.00 97.94 245 MET A C 1
ATOM 1969 O O . MET A 1 245 ? -16.327 9.738 14.828 1.00 97.94 245 MET A O 1
ATOM 1973 N N . ILE A 1 246 ? -17.485 8.401 16.212 1.00 98.19 246 ILE A N 1
ATOM 1974 C CA . ILE A 1 246 ? -17.841 9.459 17.168 1.00 98.19 246 ILE A CA 1
ATOM 1975 C C . ILE A 1 246 ? -16.585 10.057 17.817 1.00 98.19 246 ILE A C 1
ATOM 1977 O O . ILE A 1 246 ? -16.485 11.277 17.924 1.00 98.19 246 ILE A O 1
ATOM 1981 N N . GLU A 1 247 ? -15.621 9.226 18.219 1.00 98.12 247 GLU A N 1
ATOM 1982 C CA . GLU A 1 247 ? -14.362 9.686 18.828 1.00 98.12 247 GLU A CA 1
ATOM 1983 C C . GLU A 1 247 ? -13.547 10.545 17.852 1.00 98.12 247 GLU A C 1
ATOM 1985 O O . GLU A 1 247 ? -13.165 11.668 18.190 1.00 98.12 247 GLU A O 1
ATOM 1990 N N . ALA A 1 248 ? -13.382 10.085 16.609 1.00 97.44 248 ALA A N 1
ATOM 1991 C CA . ALA A 1 248 ? -12.694 10.845 15.571 1.00 97.44 248 ALA A CA 1
ATOM 1992 C C . ALA A 1 248 ? -13.407 12.166 15.235 1.00 97.44 248 ALA A C 1
ATOM 1994 O O . ALA A 1 248 ? -12.758 13.194 15.057 1.00 97.44 248 ALA A O 1
ATOM 1995 N N . MET A 1 249 ? -14.744 12.178 15.180 1.00 97.56 249 MET A N 1
ATOM 1996 C CA . MET A 1 249 ? -15.513 13.405 14.942 1.00 97.56 249 MET A CA 1
ATOM 1997 C C . MET A 1 249 ? -15.376 14.407 16.092 1.00 97.56 249 MET A C 1
ATOM 1999 O O . MET A 1 249 ? -15.194 15.597 15.837 1.00 97.56 249 MET A O 1
ATOM 2003 N N . ASN A 1 250 ? -15.432 13.939 17.341 1.00 98.00 250 ASN A N 1
ATOM 2004 C CA . ASN A 1 250 ? -15.310 14.794 18.524 1.00 98.00 250 ASN A CA 1
ATOM 2005 C C . ASN A 1 250 ? -13.912 15.411 18.660 1.00 98.00 250 ASN A C 1
ATOM 2007 O O . ASN A 1 250 ? -13.788 16.519 19.175 1.00 98.00 250 ASN A O 1
ATOM 2011 N N . ARG A 1 251 ? -12.873 14.716 18.182 1.00 96.56 251 ARG A N 1
ATOM 2012 C CA . ARG A 1 251 ? -11.465 15.148 18.254 1.00 96.56 251 ARG A CA 1
ATOM 2013 C C . ARG A 1 251 ? -10.926 15.661 16.922 1.00 96.56 251 ARG A C 1
ATOM 2015 O O . ARG A 1 251 ? -9.725 15.865 16.768 1.00 96.56 251 ARG A O 1
ATOM 2022 N N . ARG A 1 252 ? -11.808 15.888 15.944 1.00 96.94 252 ARG A N 1
ATOM 2023 C CA . ARG A 1 252 ? -11.429 16.285 14.585 1.00 96.94 252 ARG A CA 1
ATOM 2024 C C . ARG A 1 252 ? -10.587 17.557 14.563 1.00 96.94 252 ARG A C 1
ATOM 2026 O O . ARG A 1 252 ? -9.611 17.613 13.829 1.00 96.94 252 ARG A O 1
ATOM 2033 N N . GLU A 1 253 ? -10.976 18.573 15.328 1.00 97.38 253 GLU A N 1
ATOM 2034 C CA . GLU A 1 253 ? -10.252 19.849 15.380 1.00 97.38 253 GLU A CA 1
ATOM 2035 C C . GLU A 1 253 ? -8.930 19.717 16.145 1.00 97.38 253 GLU A C 1
ATOM 2037 O O . GLU A 1 253 ? -7.904 20.196 15.672 1.00 97.38 253 GLU A O 1
ATOM 2042 N N . GLU A 1 254 ? -8.945 19.011 17.280 1.00 96.38 254 GLU A N 1
ATOM 2043 C CA . GLU A 1 254 ? -7.771 18.762 18.127 1.00 96.38 254 GLU A CA 1
ATOM 2044 C C . GLU A 1 254 ? -6.653 18.043 17.365 1.00 96.38 254 GLU A C 1
ATOM 2046 O O . GLU A 1 254 ? -5.504 18.479 17.374 1.00 96.38 254 GLU A O 1
ATOM 2051 N N . LEU A 1 255 ? -7.008 16.973 16.657 1.00 95.75 255 LEU A N 1
ATOM 2052 C CA . LEU A 1 255 ? -6.077 16.125 15.914 1.00 95.75 255 LEU A CA 1
ATOM 2053 C C . LEU A 1 255 ? -5.968 16.525 14.434 1.00 95.75 255 LEU A C 1
ATOM 2055 O O . LEU A 1 255 ? -5.319 15.840 13.647 1.00 95.75 255 LEU A O 1
ATOM 2059 N N . SER A 1 256 ? -6.629 17.617 14.032 1.00 97.38 256 SER A N 1
ATOM 2060 C CA . SER A 1 256 ? -6.696 18.084 12.640 1.00 97.38 256 SER A CA 1
ATOM 2061 C C . SER A 1 256 ? -7.108 16.991 11.638 1.00 97.38 256 SER A C 1
ATOM 2063 O O . SER A 1 256 ? -6.628 16.974 10.502 1.00 97.38 256 SER A O 1
ATOM 2065 N N . LEU A 1 257 ? -7.990 16.068 12.045 1.00 97.88 257 LEU A N 1
ATOM 2066 C CA . LEU A 1 257 ? -8.387 14.915 11.235 1.00 97.88 257 LEU A CA 1
ATOM 2067 C C . LEU A 1 257 ? -9.135 15.352 9.974 1.00 97.88 257 LEU A C 1
ATOM 2069 O O . LEU A 1 257 ? -10.058 16.176 9.990 1.00 97.88 257 LEU A O 1
ATOM 2073 N N . THR A 1 258 ? -8.752 14.725 8.869 1.00 97.38 258 THR A N 1
ATOM 2074 C CA . THR A 1 258 ? -9.310 14.994 7.535 1.00 97.38 258 THR A CA 1
ATOM 2075 C C . THR A 1 258 ? -10.026 13.777 6.967 1.00 97.38 258 THR A C 1
ATOM 2077 O O . THR A 1 258 ? -11.045 13.939 6.301 1.00 97.38 258 THR A O 1
ATOM 2080 N N . HIS A 1 259 ? -9.540 12.575 7.285 1.00 97.75 259 HIS A N 1
ATOM 2081 C CA . HIS A 1 259 ? -10.068 11.308 6.795 1.00 97.75 259 HIS A CA 1
ATOM 2082 C C . HIS A 1 259 ? -10.191 10.312 7.948 1.00 97.75 259 HIS A C 1
ATOM 2084 O O . HIS A 1 259 ? -9.443 10.381 8.926 1.00 97.75 259 HIS A O 1
ATOM 2090 N N . LEU A 1 260 ? -11.123 9.372 7.809 1.00 97.00 260 LEU A N 1
ATOM 2091 C CA . LEU A 1 260 ? -11.275 8.235 8.704 1.00 97.00 260 LEU A CA 1
ATOM 2092 C C . LEU A 1 260 ? -11.063 6.952 7.900 1.00 97.00 260 LEU A C 1
ATOM 2094 O O . LEU A 1 260 ? -11.723 6.762 6.880 1.00 97.00 260 LEU A O 1
ATOM 2098 N N . LEU A 1 261 ? -10.175 6.086 8.372 1.00 96.12 261 LEU A N 1
ATOM 2099 C CA . LEU A 1 261 ? -9.907 4.776 7.797 1.00 96.12 261 LEU A CA 1
ATOM 2100 C C . LEU A 1 261 ? -10.415 3.700 8.756 1.00 96.12 261 LEU A C 1
ATOM 2102 O O . LEU A 1 261 ? -10.011 3.651 9.915 1.00 96.12 261 LEU A O 1
ATOM 2106 N N . MET A 1 262 ? -11.320 2.853 8.281 1.00 94.38 262 MET A N 1
ATOM 2107 C CA . MET A 1 262 ? -11.838 1.722 9.048 1.00 94.38 262 MET A CA 1
ATOM 2108 C C . MET A 1 262 ? -10.961 0.508 8.772 1.00 94.38 262 MET A C 1
ATOM 2110 O O . MET A 1 262 ? -10.657 0.243 7.616 1.00 94.38 262 MET A O 1
ATOM 2114 N N . MET A 1 263 ? -10.533 -0.198 9.816 1.00 93.62 263 MET A N 1
ATOM 2115 C CA . MET A 1 263 ? -9.675 -1.374 9.676 1.00 93.62 263 MET A CA 1
ATOM 2116 C C . MET A 1 263 ? -10.099 -2.462 10.658 1.00 93.62 263 MET A C 1
ATOM 2118 O O . MET A 1 263 ? -10.465 -2.176 11.801 1.00 93.62 263 MET A O 1
ATOM 2122 N N . ASP A 1 264 ? -10.012 -3.712 10.218 1.00 92.94 264 ASP A N 1
ATOM 2123 C CA . ASP A 1 264 ? -10.216 -4.870 11.083 1.00 92.94 264 ASP A CA 1
ATOM 2124 C C . ASP A 1 264 ? -9.004 -5.121 11.986 1.00 92.94 264 ASP A C 1
ATOM 2126 O O . ASP A 1 264 ? -7.863 -4.776 11.668 1.00 92.94 264 ASP A O 1
ATOM 2130 N N . ASP A 1 265 ? -9.255 -5.750 13.133 1.00 94.19 265 ASP A N 1
ATOM 2131 C CA . ASP A 1 265 ? -8.224 -6.057 14.119 1.00 94.19 265 ASP A CA 1
ATOM 2132 C C . ASP A 1 265 ? -7.355 -7.264 13.741 1.00 94.19 265 ASP A C 1
ATOM 2134 O O . ASP A 1 265 ? -6.198 -7.332 14.160 1.00 94.19 265 ASP A O 1
ATOM 2138 N N . ASP A 1 266 ? -7.883 -8.198 12.947 1.00 92.19 266 ASP A N 1
ATOM 2139 C CA . ASP A 1 266 ? -7.207 -9.430 12.534 1.00 92.19 266 ASP A CA 1
ATOM 2140 C C . ASP A 1 266 ? -6.598 -9.396 11.125 1.00 92.19 266 ASP A C 1
ATOM 2142 O O . ASP A 1 266 ? -5.733 -10.232 10.817 1.00 92.19 266 ASP A O 1
ATOM 2146 N N . ALA A 1 267 ? -6.919 -8.375 10.328 1.00 91.19 267 ALA A N 1
ATOM 2147 C CA . ALA A 1 267 ? -6.261 -8.101 9.057 1.00 91.19 267 ALA A CA 1
ATOM 2148 C C . ALA A 1 267 ? -4.753 -7.863 9.255 1.00 91.19 267 ALA A C 1
ATOM 2150 O O . ALA A 1 267 ? -4.328 -7.118 10.137 1.00 91.19 267 ALA A O 1
ATOM 2151 N N . VAL A 1 268 ? -3.922 -8.522 8.445 1.00 92.12 268 VAL A N 1
ATOM 2152 C CA . VAL A 1 268 ? -2.487 -8.210 8.346 1.00 92.12 268 VAL A CA 1
ATOM 2153 C C . VAL A 1 268 ? -2.343 -7.065 7.358 1.00 92.12 268 VAL A C 1
ATOM 2155 O O . VAL A 1 268 ? -2.899 -7.142 6.264 1.00 92.12 268 VAL A O 1
ATOM 2158 N N . PHE A 1 269 ? -1.581 -6.037 7.716 1.00 90.88 269 PHE A N 1
ATOM 2159 C CA . PHE A 1 269 ? -1.350 -4.903 6.837 1.00 90.88 269 PHE A CA 1
ATOM 2160 C C . PHE A 1 269 ? 0.119 -4.485 6.837 1.00 90.88 269 PHE A C 1
ATOM 2162 O O . PHE A 1 269 ? 0.776 -4.510 7.876 1.00 90.88 269 PHE A O 1
ATOM 2169 N N . ASP A 1 270 ? 0.616 -4.101 5.663 1.00 92.06 270 ASP A N 1
ATOM 2170 C CA . ASP A 1 270 ? 1.922 -3.464 5.521 1.00 92.06 270 ASP A CA 1
ATOM 2171 C C . ASP A 1 270 ? 1.773 -1.958 5.793 1.00 92.06 270 ASP A C 1
ATOM 2173 O O . ASP A 1 270 ? 0.958 -1.316 5.121 1.00 92.06 270 ASP A O 1
ATOM 2177 N N . PRO A 1 271 ? 2.508 -1.365 6.749 1.00 92.62 271 PRO A N 1
ATOM 2178 C CA . PRO A 1 271 ? 2.433 0.069 7.012 1.00 92.62 271 PRO A CA 1
ATOM 2179 C C . PRO A 1 271 ? 2.705 0.975 5.796 1.00 92.62 271 PRO A C 1
ATOM 2181 O O . PRO A 1 271 ? 2.211 2.104 5.780 1.00 92.62 271 PRO A O 1
ATOM 2184 N N . ASP A 1 272 ? 3.381 0.505 4.737 1.00 93.56 272 ASP A N 1
ATOM 2185 C CA . ASP A 1 272 ? 3.515 1.265 3.480 1.00 93.56 272 ASP A CA 1
ATOM 2186 C C . ASP A 1 272 ? 2.159 1.603 2.831 1.00 93.56 272 ASP A C 1
ATOM 2188 O O . ASP A 1 272 ? 2.051 2.563 2.065 1.00 93.56 272 ASP A O 1
ATOM 2192 N N . LEU A 1 273 ? 1.077 0.901 3.188 1.00 94.75 273 LEU A N 1
ATOM 2193 C CA . LEU A 1 273 ? -0.270 1.294 2.768 1.00 94.75 273 LEU A CA 1
ATOM 2194 C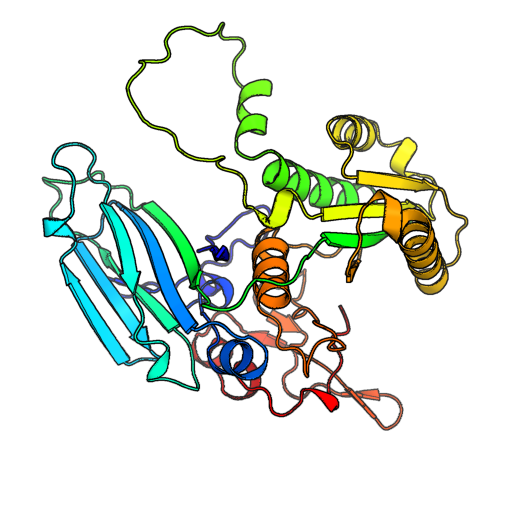 C . LEU A 1 273 ? -0.610 2.728 3.195 1.00 94.75 273 LEU A C 1
ATOM 2196 O O . LEU A 1 273 ? -1.315 3.428 2.467 1.00 94.75 273 LEU A O 1
ATOM 2200 N 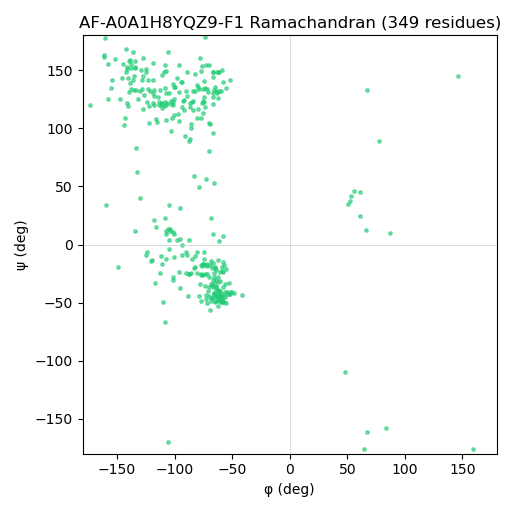N . PHE A 1 274 ? -0.107 3.184 4.349 1.00 95.81 274 PHE A N 1
ATOM 2201 C CA . PHE A 1 274 ? -0.351 4.539 4.836 1.00 95.81 274 PHE A CA 1
ATOM 2202 C C . PHE A 1 274 ? 0.455 5.557 4.037 1.00 95.81 274 PHE A C 1
ATOM 2204 O O . PHE A 1 274 ? -0.083 6.617 3.733 1.00 95.81 274 PHE A O 1
ATOM 2211 N N . THR A 1 275 ? 1.677 5.217 3.611 1.00 96.12 275 THR A N 1
ATOM 2212 C CA . THR A 1 275 ? 2.447 6.012 2.639 1.00 96.12 275 THR A CA 1
ATOM 2213 C C . THR A 1 275 ? 1.652 6.194 1.347 1.00 96.12 275 THR A C 1
ATOM 2215 O O . THR A 1 275 ? 1.460 7.322 0.890 1.00 96.12 275 THR A O 1
ATOM 2218 N N . ARG A 1 276 ? 1.110 5.099 0.798 1.00 97.19 276 ARG A N 1
ATOM 2219 C CA . ARG A 1 276 ? 0.319 5.122 -0.445 1.00 97.19 276 ARG A CA 1
ATOM 2220 C C . ARG A 1 276 ? -0.945 5.951 -0.310 1.00 97.19 276 ARG A C 1
ATOM 2222 O O . ARG A 1 276 ? -1.223 6.804 -1.153 1.00 97.19 276 ARG A O 1
ATOM 2229 N N . LEU A 1 277 ? -1.710 5.719 0.755 1.00 97.25 277 LEU A N 1
ATOM 2230 C CA . LEU A 1 277 ? -2.962 6.425 0.995 1.00 97.25 277 LEU A CA 1
ATOM 2231 C C . LEU A 1 277 ? -2.717 7.918 1.248 1.00 97.25 277 LEU A C 1
ATOM 2233 O O . LEU A 1 277 ? -3.393 8.754 0.650 1.00 97.25 277 LEU A O 1
ATOM 2237 N N . TYR A 1 278 ? -1.728 8.257 2.079 1.00 97.62 278 TYR A N 1
ATOM 2238 C CA . TYR A 1 278 ? -1.328 9.639 2.343 1.00 97.62 278 TYR A CA 1
ATOM 2239 C C . TYR A 1 278 ? -0.907 10.352 1.055 1.00 97.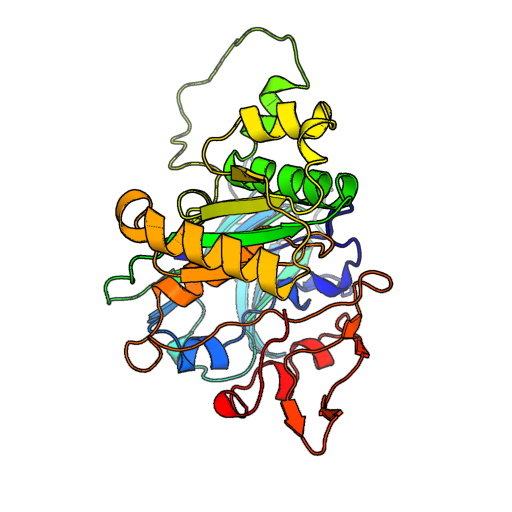62 278 TYR A C 1
ATOM 2241 O O . TYR A 1 278 ? -1.434 11.426 0.752 1.00 97.62 278 TYR A O 1
ATOM 2249 N N . GLY A 1 279 ? -0.034 9.733 0.254 1.00 96.50 279 GLY A N 1
ATOM 2250 C CA . GLY A 1 279 ? 0.409 10.271 -1.030 1.00 96.50 279 GLY A CA 1
ATOM 2251 C C . GLY A 1 279 ? -0.748 10.501 -2.001 1.00 96.50 279 GLY A C 1
ATOM 2252 O O . GLY A 1 279 ? -0.901 11.592 -2.553 1.00 96.50 279 GLY A O 1
ATOM 2253 N N . PHE A 1 280 ? -1.618 9.504 -2.164 1.00 97.25 280 PHE A N 1
ATOM 2254 C CA . PHE A 1 280 ? -2.787 9.595 -3.038 1.00 97.25 280 PHE A CA 1
ATOM 2255 C C . PHE A 1 280 ? -3.735 10.734 -2.631 1.00 97.25 280 PHE A C 1
ATOM 2257 O O . PHE A 1 280 ? -4.107 11.557 -3.471 1.00 97.25 280 PHE A O 1
ATOM 2264 N N . LEU A 1 281 ? -4.099 10.816 -1.346 1.00 97.75 281 LEU A N 1
ATOM 2265 C CA . LEU A 1 281 ? -5.018 11.835 -0.825 1.00 97.75 281 LEU A CA 1
ATOM 2266 C C . LEU A 1 281 ? -4.416 13.247 -0.885 1.00 97.75 281 LEU A C 1
ATOM 2268 O O . LEU A 1 281 ? -5.118 14.217 -1.190 1.00 97.75 281 LEU A O 1
ATOM 2272 N N . SER A 1 282 ? -3.104 13.365 -0.679 1.00 97.56 282 SER A N 1
ATOM 2273 C CA . SER A 1 282 ? -2.383 14.641 -0.756 1.00 97.56 282 SER A CA 1
ATOM 2274 C C . SER A 1 282 ? -2.415 15.247 -2.158 1.00 97.56 282 SER A C 1
ATOM 2276 O O . SER A 1 282 ? -2.450 16.469 -2.298 1.00 97.56 282 SER A O 1
ATOM 2278 N N . PHE A 1 283 ? -2.474 14.414 -3.200 1.00 98.00 283 PHE A N 1
ATOM 2279 C CA . PHE A 1 283 ? -2.608 14.862 -4.589 1.00 98.00 283 PHE A CA 1
ATOM 2280 C C . PHE A 1 283 ? -4.038 14.769 -5.138 1.00 98.00 283 PHE A C 1
ATOM 2282 O O . PHE A 1 283 ? -4.233 14.940 -6.340 1.00 98.00 283 PHE A O 1
ATOM 2289 N N . LEU A 1 284 ? -5.046 14.478 -4.313 1.00 97.94 284 LEU A N 1
ATOM 2290 C CA . LEU A 1 284 ? -6.416 14.249 -4.773 1.00 97.94 284 LEU A CA 1
ATOM 2291 C C . LEU A 1 284 ? -7.012 15.495 -5.447 1.00 97.94 284 LEU A C 1
ATOM 2293 O O . LEU A 1 284 ? -7.063 16.577 -4.855 1.00 97.94 284 LEU A O 1
ATOM 2297 N N . LYS A 1 285 ? -7.506 15.351 -6.681 1.00 98.12 285 LYS A N 1
ATOM 2298 C CA . LYS A 1 285 ? -8.171 16.451 -7.390 1.00 98.12 285 LYS A CA 1
ATOM 2299 C C . LYS A 1 285 ? -9.486 16.826 -6.716 1.00 98.12 285 LYS A C 1
ATOM 2301 O O . LYS A 1 285 ? -10.210 15.986 -6.183 1.00 98.12 285 LYS A O 1
ATOM 2306 N N . LYS A 1 286 ? -9.834 18.109 -6.814 1.00 96.69 286 LYS A N 1
ATOM 2307 C CA . LYS A 1 286 ? -10.997 18.701 -6.142 1.00 96.69 286 LYS A CA 1
ATOM 2308 C C . LYS A 1 286 ? -12.321 18.024 -6.510 1.00 96.69 286 LYS A C 1
ATOM 2310 O O . LYS A 1 286 ? -13.187 17.891 -5.650 1.00 96.69 286 LYS A O 1
ATOM 2315 N N . GLU A 1 287 ? -12.497 17.595 -7.756 1.00 96.69 287 GLU A N 1
ATOM 2316 C CA . GLU A 1 287 ? -13.699 16.881 -8.201 1.00 96.69 287 GLU A CA 1
ATOM 2317 C C . GLU A 1 287 ? -13.881 15.507 -7.534 1.00 96.69 287 GLU A C 1
ATOM 2319 O O . GLU A 1 287 ? -15.008 15.020 -7.468 1.00 96.69 287 GLU A O 1
ATOM 2324 N N . TYR A 1 288 ? -12.811 14.923 -6.983 1.00 96.12 288 TYR A N 1
ATOM 2325 C CA . TYR A 1 288 ? -12.831 13.657 -6.249 1.00 96.12 288 TYR A CA 1
ATOM 2326 C C . TYR A 1 288 ? -12.730 13.841 -4.732 1.00 96.12 288 TYR A C 1
ATOM 2328 O O . TYR A 1 288 ? -12.553 12.861 -4.024 1.00 96.12 288 TYR A O 1
ATOM 2336 N N . ALA A 1 289 ? -12.900 15.056 -4.198 1.00 93.81 289 ALA A N 1
ATOM 2337 C CA . ALA A 1 289 ? -12.763 15.332 -2.761 1.00 93.81 289 ALA A CA 1
ATOM 2338 C C . ALA A 1 289 ? -13.684 14.497 -1.842 1.00 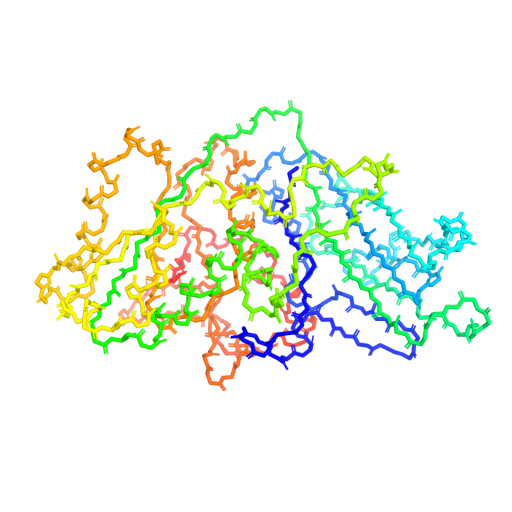93.81 289 ALA A C 1
ATOM 2340 O O . ALA A 1 289 ? -13.446 14.429 -0.642 1.00 93.81 289 ALA A O 1
ATOM 2341 N N . MET A 1 290 ? -14.738 13.882 -2.393 1.00 92.69 290 MET A N 1
ATOM 2342 C CA . MET A 1 290 ? -15.682 13.014 -1.674 1.00 92.69 290 MET A CA 1
ATOM 2343 C C . MET A 1 290 ? -15.525 11.525 -2.020 1.00 92.69 290 MET A C 1
ATOM 2345 O O . MET A 1 290 ? -16.418 10.735 -1.717 1.00 92.69 290 MET A O 1
ATOM 2349 N N . ILE A 1 291 ? -14.448 11.136 -2.707 1.00 92.62 291 ILE A N 1
ATOM 2350 C CA . ILE A 1 291 ? -14.203 9.734 -3.051 1.00 92.62 291 ILE A CA 1
ATOM 2351 C C . ILE A 1 291 ? -13.925 8.911 -1.788 1.00 92.62 291 ILE A C 1
ATOM 2353 O O . ILE A 1 291 ? -13.346 9.401 -0.819 1.00 92.62 291 ILE A O 1
ATOM 2357 N N . SER A 1 292 ? -14.313 7.640 -1.814 1.00 92.12 292 SER A N 1
ATOM 2358 C CA . SER A 1 292 ? -13.857 6.646 -0.844 1.00 92.12 292 SER A CA 1
ATOM 2359 C C . SER A 1 292 ? -12.744 5.812 -1.468 1.00 92.12 292 SER A C 1
ATOM 2361 O O . SER A 1 292 ? -12.859 5.386 -2.616 1.00 92.12 292 SER A O 1
ATOM 2363 N N . VAL A 1 293 ? -11.673 5.580 -0.714 1.00 93.00 293 VAL A N 1
ATOM 2364 C CA . VAL A 1 293 ? -10.551 4.736 -1.136 1.00 93.00 293 VAL A CA 1
ATOM 2365 C C . VAL A 1 293 ? -10.630 3.436 -0.347 1.00 93.00 293 VAL A C 1
ATOM 2367 O O . VAL A 1 293 ? -10.620 3.473 0.879 1.00 93.00 293 VAL A O 1
ATOM 2370 N N . GLY A 1 294 ? -10.755 2.311 -1.051 1.00 91.38 294 GLY A N 1
ATOM 2371 C CA . GLY A 1 294 ? -10.799 0.973 -0.459 1.00 91.38 294 GLY A CA 1
ATOM 2372 C C . GLY A 1 294 ? -9.528 0.185 -0.750 1.00 91.38 294 GLY A C 1
ATOM 2373 O O . GLY A 1 294 ? -8.913 0.369 -1.807 1.00 91.38 294 GLY A O 1
ATOM 2374 N N . GLY A 1 295 ? -9.146 -0.691 0.176 1.00 90.25 295 GLY A N 1
ATOM 2375 C CA . GLY A 1 295 ? -8.041 -1.617 -0.018 1.00 90.25 295 GLY A CA 1
ATOM 2376 C C . GLY A 1 295 ? -8.439 -2.804 -0.895 1.00 90.25 295 GLY A C 1
ATOM 2377 O O . GLY A 1 295 ? -9.613 -3.138 -1.057 1.00 90.25 295 GLY A O 1
ATOM 2378 N N . ALA A 1 296 ? -7.439 -3.476 -1.461 1.00 90.94 296 ALA A N 1
ATOM 2379 C CA . ALA A 1 296 ? -7.635 -4.814 -2.002 1.00 90.94 296 ALA A CA 1
ATOM 2380 C C . ALA A 1 296 ? -7.612 -5.839 -0.861 1.00 90.94 296 ALA A C 1
ATOM 2382 O O . ALA A 1 296 ? -6.713 -5.805 -0.020 1.00 90.94 296 ALA A O 1
ATOM 2383 N N . LEU A 1 297 ? -8.545 -6.792 -0.870 1.00 92.56 297 LEU A N 1
ATOM 2384 C CA . LEU A 1 297 ? -8.599 -7.852 0.132 1.00 92.56 297 LEU A CA 1
ATOM 2385 C C . LEU A 1 297 ? -7.827 -9.079 -0.347 1.00 92.56 297 LEU A C 1
ATOM 2387 O O . LEU A 1 297 ? -8.161 -9.668 -1.376 1.00 92.56 297 LEU A O 1
ATOM 2391 N N . PHE A 1 298 ? -6.848 -9.507 0.444 1.00 94.44 298 PHE A N 1
ATOM 2392 C CA . PHE A 1 298 ? -6.103 -10.748 0.245 1.00 94.44 298 PHE A CA 1
ATOM 2393 C C . PHE A 1 298 ? -6.482 -11.784 1.297 1.00 94.44 298 PHE A C 1
ATOM 2395 O O . PHE A 1 298 ? -6.927 -11.461 2.400 1.00 94.44 298 PHE A O 1
ATOM 2402 N N . ARG A 1 299 ? -6.311 -13.058 0.958 1.00 94.19 299 ARG A N 1
ATOM 2403 C CA . ARG A 1 299 ? -6.564 -14.152 1.892 1.00 94.19 299 ARG A CA 1
ATOM 2404 C C . ARG A 1 299 ? -5.444 -14.274 2.925 1.00 94.19 299 ARG A C 1
ATOM 2406 O O . ARG A 1 299 ? -4.274 -14.339 2.572 1.00 94.19 299 ARG A O 1
ATOM 2413 N N . GLY A 1 300 ? -5.798 -14.420 4.202 1.00 92.00 300 GLY A N 1
ATOM 2414 C CA . GLY A 1 300 ? -4.809 -14.635 5.267 1.00 92.00 300 GLY A CA 1
ATOM 2415 C C . GLY A 1 300 ? -4.125 -16.010 5.233 1.00 92.00 300 GLY A C 1
ATOM 2416 O O . GLY A 1 300 ? -2.982 -16.132 5.673 1.00 92.00 300 GLY A O 1
ATOM 2417 N N . ASP A 1 301 ? -4.805 -17.033 4.704 1.00 93.25 301 ASP A N 1
ATOM 2418 C CA . ASP A 1 301 ? -4.306 -18.413 4.589 1.00 93.25 301 ASP A CA 1
ATOM 2419 C C . ASP A 1 301 ? -3.512 -18.674 3.297 1.00 93.25 301 ASP A C 1
ATOM 2421 O O . ASP A 1 301 ? -2.630 -19.529 3.284 1.00 93.25 301 ASP A O 1
ATOM 2425 N N . TYR A 1 302 ? -3.777 -17.897 2.243 1.00 95.12 302 TYR A N 1
ATOM 2426 C CA . TYR A 1 302 ? -3.031 -17.886 0.983 1.00 95.12 302 TYR A CA 1
ATOM 2427 C C . TYR A 1 302 ? -2.750 -16.439 0.580 1.00 95.12 302 TYR A C 1
ATOM 2429 O O . TYR A 1 302 ? -3.487 -15.856 -0.213 1.00 95.12 302 TYR A O 1
ATOM 2437 N N . ARG A 1 303 ? -1.688 -15.849 1.143 1.00 94.31 303 ARG A N 1
ATOM 2438 C CA . ARG A 1 303 ? -1.411 -14.400 1.062 1.00 94.31 303 ARG A CA 1
ATOM 2439 C C . ARG A 1 303 ? -1.170 -13.865 -0.351 1.00 94.31 303 ARG A C 1
ATOM 2441 O O . ARG A 1 303 ? -1.222 -12.661 -0.545 1.00 94.31 303 ARG A O 1
ATOM 2448 N N . TYR A 1 304 ? -0.965 -14.742 -1.331 1.00 96.06 304 TYR A N 1
ATOM 2449 C CA . TYR A 1 304 ? -0.867 -14.391 -2.746 1.00 96.06 304 TYR A CA 1
ATOM 2450 C C . TYR A 1 304 ? -2.199 -14.402 -3.508 1.00 96.06 304 TYR A C 1
ATOM 2452 O O . TYR A 1 304 ? -2.247 -14.010 -4.673 1.00 96.06 304 TYR A O 1
ATOM 2460 N N . ILE A 1 305 ? -3.286 -14.847 -2.876 1.00 97.31 305 ILE A N 1
ATOM 2461 C CA . ILE A 1 305 ? -4.610 -14.894 -3.488 1.00 97.31 305 ILE A CA 1
ATOM 2462 C C . ILE A 1 305 ? -5.391 -13.651 -3.079 1.00 97.31 305 ILE A C 1
ATOM 2464 O O . ILE A 1 305 ? -5.799 -13.504 -1.921 1.00 97.31 305 ILE A O 1
ATOM 2468 N N . GLN A 1 306 ? -5.651 -12.782 -4.051 1.00 95.69 306 GLN A N 1
ATOM 2469 C CA . GLN A 1 306 ? -6.566 -11.666 -3.881 1.00 95.69 306 GLN A CA 1
ATOM 2470 C C . GLN A 1 306 ? -7.997 -12.199 -3.864 1.00 95.69 306 GLN A C 1
ATOM 2472 O O . GLN A 1 306 ? -8.484 -12.795 -4.826 1.00 95.69 306 GLN A O 1
ATOM 2477 N N . HIS A 1 307 ? -8.683 -11.990 -2.746 1.00 93.88 307 HIS A N 1
ATOM 2478 C CA . HIS A 1 307 ? -10.098 -12.299 -2.623 1.00 93.88 307 HIS A CA 1
ATOM 2479 C C . HIS A 1 307 ? -10.933 -11.354 -3.487 1.00 93.88 307 HIS A C 1
ATOM 2481 O O . HIS A 1 307 ? -11.772 -11.824 -4.254 1.00 93.88 307 HIS A O 1
ATOM 2487 N N . ALA A 1 308 ? -10.676 -10.047 -3.383 1.00 91.88 308 ALA A N 1
ATOM 2488 C CA . ALA A 1 308 ? -11.389 -9.018 -4.128 1.00 91.88 308 ALA A CA 1
ATOM 2489 C C . ALA A 1 308 ? -10.539 -7.750 -4.321 1.00 91.88 308 ALA A C 1
ATOM 2491 O O . ALA A 1 308 ? -9.859 -7.301 -3.399 1.00 91.88 308 ALA A O 1
ATOM 2492 N N . ALA A 1 309 ? -10.645 -7.137 -5.503 1.00 89.44 309 ALA A N 1
ATOM 2493 C CA . ALA A 1 309 ? -10.157 -5.781 -5.794 1.00 89.44 309 ALA A CA 1
ATOM 2494 C C . ALA A 1 309 ? -11.274 -4.714 -5.707 1.00 89.44 309 ALA A C 1
ATOM 2496 O O . ALA A 1 309 ? -11.069 -3.554 -6.059 1.00 89.44 309 ALA A O 1
ATOM 2497 N N . GLY A 1 310 ? -12.476 -5.135 -5.308 1.00 90.19 310 GLY A N 1
ATOM 2498 C CA . GLY A 1 310 ? -13.709 -4.356 -5.286 1.00 90.19 310 GLY A CA 1
ATOM 2499 C C . GLY A 1 310 ? -14.905 -5.259 -5.588 1.00 90.19 310 GLY A C 1
ATOM 2500 O O . GLY A 1 310 ? -14.795 -6.198 -6.378 1.00 90.19 310 GLY A O 1
ATOM 2501 N N . GLU A 1 311 ? -16.039 -4.986 -4.956 1.00 91.81 311 GLU A N 1
ATOM 2502 C CA . GLU A 1 311 ? -17.247 -5.817 -5.036 1.00 91.81 311 GLU A CA 1
ATOM 2503 C C . GLU A 1 311 ? -18.487 -4.942 -5.215 1.00 91.81 311 GLU A C 1
ATOM 2505 O O . GLU A 1 311 ? -18.432 -3.735 -5.001 1.00 91.81 311 GLU A O 1
ATOM 2510 N N . TRP A 1 312 ? -19.624 -5.523 -5.592 1.00 91.88 312 TRP A N 1
ATOM 2511 C CA . TRP A 1 312 ? -20.912 -4.823 -5.568 1.00 91.88 312 TRP A CA 1
ATOM 2512 C C . TRP A 1 312 ? -22.023 -5.738 -5.078 1.00 91.88 312 TRP A C 1
ATOM 2514 O O . TRP A 1 312 ? -21.912 -6.962 -5.105 1.00 91.88 312 TRP A O 1
ATOM 2524 N N . PHE A 1 313 ? -23.104 -5.139 -4.590 1.00 90.69 313 PHE A N 1
ATOM 2525 C CA . PHE A 1 313 ? -24.247 -5.880 -4.078 1.00 90.69 313 PHE A CA 1
ATOM 2526 C C . PHE A 1 313 ? -25.409 -5.798 -5.059 1.00 90.69 313 PHE A C 1
ATOM 2528 O O . PHE A 1 313 ? -25.909 -4.717 -5.365 1.00 90.69 313 PHE A O 1
ATOM 2535 N N . GLU A 1 314 ? -25.873 -6.949 -5.527 1.00 92.75 314 GLU A N 1
ATOM 2536 C CA . GLU A 1 314 ? -27.002 -7.037 -6.445 1.00 92.75 314 GLU A CA 1
ATOM 2537 C C . GLU A 1 314 ? -27.799 -8.307 -6.152 1.00 92.75 314 GLU A C 1
ATOM 2539 O O . GLU A 1 314 ? -27.222 -9.346 -5.843 1.00 92.75 314 GLU A O 1
ATOM 2544 N N . ASN A 1 315 ? -29.130 -8.263 -6.266 1.00 93.12 315 ASN A N 1
ATOM 2545 C CA . ASN A 1 315 ? -29.982 -9.454 -6.153 1.00 93.12 315 ASN A CA 1
ATOM 2546 C C . ASN A 1 315 ? -29.742 -10.270 -4.862 1.00 93.12 315 ASN A C 1
ATOM 2548 O O . ASN A 1 315 ? -29.710 -11.499 -4.891 1.00 93.12 315 ASN A O 1
ATOM 2552 N N . PHE A 1 316 ? -29.572 -9.576 -3.730 1.00 92.88 316 PHE A N 1
ATOM 2553 C CA . PHE A 1 316 ? -29.291 -10.165 -2.413 1.00 92.88 316 PHE A CA 1
ATOM 2554 C C . PHE A 1 316 ? -27.990 -10.980 -2.320 1.00 92.88 316 PHE A C 1
ATOM 2556 O O . PHE A 1 316 ? -27.864 -11.847 -1.453 1.00 92.88 316 PHE A O 1
ATOM 2563 N N . ARG A 1 317 ? -27.008 -10.704 -3.182 1.00 91.75 317 ARG A N 1
ATOM 2564 C CA . ARG A 1 317 ? -25.686 -11.335 -3.141 1.00 91.75 317 ARG A CA 1
ATOM 2565 C C . ARG A 1 317 ? -24.574 -10.321 -3.377 1.00 91.75 317 ARG A C 1
ATOM 2567 O O . ARG A 1 317 ? -24.756 -9.330 -4.080 1.00 91.75 317 ARG A O 1
ATOM 2574 N N . ILE A 1 318 ? -23.414 -10.623 -2.805 1.00 91.06 318 ILE A N 1
ATOM 2575 C CA . ILE A 1 318 ? -22.155 -9.980 -3.171 1.00 91.06 318 ILE A CA 1
ATOM 2576 C C . ILE A 1 318 ? -21.740 -10.536 -4.533 1.00 91.06 318 ILE A C 1
ATOM 2578 O O . ILE A 1 318 ? -21.837 -11.743 -4.779 1.00 91.06 318 ILE A O 1
ATOM 2582 N N . VAL A 1 319 ? -21.324 -9.649 -5.423 1.00 91.81 319 VAL A N 1
ATOM 2583 C CA . VAL A 1 319 ? -20.837 -9.971 -6.756 1.00 91.81 319 VAL A CA 1
ATOM 2584 C C . VAL A 1 319 ? -19.388 -9.516 -6.863 1.00 91.81 319 VAL A C 1
ATOM 2586 O O . VAL A 1 319 ? -19.032 -8.403 -6.478 1.00 91.81 319 VAL A O 1
ATOM 2589 N N . ASN A 1 320 ? -18.567 -10.420 -7.385 1.00 89.88 320 ASN A N 1
ATOM 2590 C CA . ASN A 1 320 ? -17.148 -10.236 -7.613 1.00 89.88 320 ASN A CA 1
ATOM 2591 C C . ASN A 1 320 ? -16.814 -10.896 -8.957 1.00 89.88 320 ASN A C 1
ATOM 2593 O O . ASN A 1 320 ? -17.060 -12.088 -9.150 1.00 89.88 320 ASN A O 1
ATOM 2597 N N . GLU A 1 321 ? -16.321 -10.099 -9.901 1.00 88.94 321 GLU A N 1
ATOM 2598 C CA . GLU A 1 321 ? -15.971 -10.529 -11.263 1.00 88.94 321 GLU A CA 1
ATOM 2599 C C . GLU A 1 321 ? -14.665 -11.328 -11.317 1.00 88.94 321 GLU A C 1
ATOM 2601 O O . GLU A 1 321 ? -14.484 -12.168 -12.199 1.00 88.94 321 GLU A O 1
ATOM 2606 N N . HIS A 1 322 ? -13.774 -11.086 -10.356 1.00 90.94 322 HIS A N 1
ATOM 2607 C CA . HIS A 1 322 ? -12.430 -11.646 -10.310 1.00 90.94 322 HIS A CA 1
ATOM 2608 C C . HIS A 1 322 ? -12.136 -12.213 -8.914 1.00 90.94 322 HIS A C 1
ATOM 2610 O O . HIS A 1 322 ? -11.248 -11.722 -8.214 1.00 90.94 322 HIS A O 1
ATOM 2616 N N . PRO A 1 323 ? -12.892 -13.232 -8.461 1.00 89.69 323 PRO A N 1
ATOM 2617 C CA . PRO A 1 323 ? -12.660 -13.818 -7.155 1.00 89.69 323 PRO A CA 1
ATOM 2618 C C . PRO A 1 323 ? -11.408 -14.699 -7.180 1.00 89.69 323 PRO A C 1
ATOM 2620 O O . PRO A 1 323 ? -11.216 -15.493 -8.102 1.00 89.69 323 PRO A O 1
ATOM 2623 N N . LEU A 1 324 ? -10.626 -14.643 -6.100 1.00 92.88 324 LEU A N 1
ATOM 2624 C CA . LEU A 1 324 ? -9.533 -15.585 -5.820 1.00 92.88 324 LEU A CA 1
ATOM 2625 C C . LEU A 1 324 ? -8.426 -15.593 -6.890 1.00 92.88 324 LEU A C 1
ATOM 2627 O O . LEU A 1 324 ? -7.960 -16.657 -7.302 1.00 92.88 324 LEU A O 1
ATOM 2631 N N . VAL A 1 325 ? -7.997 -14.413 -7.330 1.00 96.94 325 VAL A N 1
ATOM 2632 C CA . VAL A 1 325 ? -6.935 -14.269 -8.335 1.00 96.94 325 VAL A CA 1
ATOM 2633 C C . VAL A 1 325 ? -5.562 -14.464 -7.697 1.00 96.94 325 VAL A C 1
ATOM 2635 O O . VAL A 1 325 ? -5.268 -13.889 -6.651 1.00 96.94 325 VAL A O 1
ATOM 2638 N N . ASP A 1 326 ? -4.708 -15.261 -8.340 1.00 97.75 326 ASP A N 1
ATOM 2639 C CA . ASP A 1 326 ? -3.303 -15.423 -7.960 1.00 97.75 326 ASP A CA 1
ATOM 2640 C C . ASP A 1 326 ? -2.480 -14.222 -8.433 1.00 97.75 326 ASP A C 1
ATOM 2642 O O . ASP A 1 326 ? -2.240 -14.047 -9.629 1.00 97.75 326 ASP A O 1
ATOM 2646 N N . MET A 1 327 ? -2.056 -13.390 -7.488 1.00 97.81 327 MET A N 1
ATOM 2647 C CA . MET A 1 327 ? -1.373 -12.126 -7.762 1.00 97.81 327 MET A CA 1
ATOM 2648 C C . MET A 1 327 ? 0.139 -12.266 -7.914 1.00 97.81 327 MET A C 1
ATOM 2650 O O . MET A 1 327 ? 0.815 -11.256 -8.095 1.00 97.81 327 MET A O 1
ATOM 2654 N N . ARG A 1 328 ? 0.673 -13.493 -7.864 1.00 97.94 328 ARG A N 1
ATOM 2655 C CA . ARG A 1 328 ? 2.088 -13.737 -8.174 1.00 97.94 328 ARG A CA 1
ATOM 2656 C C . ARG A 1 328 ? 2.372 -13.458 -9.636 1.00 97.94 328 ARG A C 1
ATOM 2658 O O . ARG A 1 328 ? 3.408 -12.924 -9.952 1.00 97.94 328 ARG A O 1
ATOM 2665 N N . SER A 1 329 ? 1.449 -13.760 -10.545 1.00 97.31 329 SER A N 1
ATOM 2666 C CA . SER A 1 329 ? 1.655 -13.466 -11.965 1.00 97.31 329 SER A CA 1
ATOM 2667 C C . SER A 1 329 ? 1.501 -11.971 -12.247 1.00 97.31 329 SER A C 1
ATOM 2669 O O . SER A 1 329 ? 0.456 -11.374 -11.966 1.00 97.31 329 SER A O 1
ATOM 2671 N N . TYR A 1 330 ? 2.512 -11.393 -12.896 1.00 98.12 330 TYR A N 1
ATOM 2672 C CA . TYR A 1 330 ? 2.451 -10.039 -13.443 1.00 98.12 330 TYR A CA 1
ATOM 2673 C C . TYR A 1 330 ? 1.211 -9.826 -14.317 1.00 98.12 330 TYR A C 1
A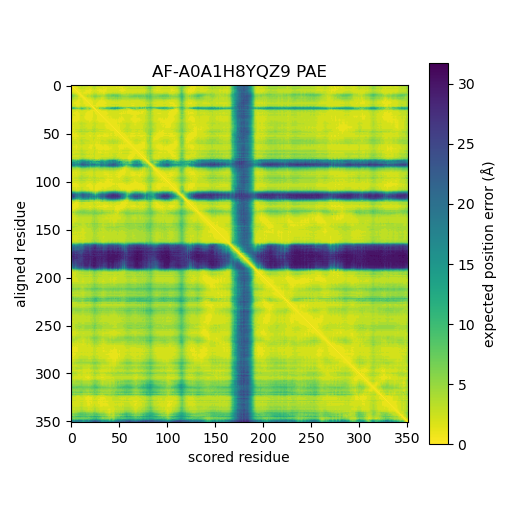TOM 2675 O O . TYR A 1 330 ? 0.571 -8.785 -14.242 1.00 98.12 330 TYR A O 1
ATOM 2683 N N . GLU A 1 331 ? 0.844 -10.808 -15.140 1.00 97.75 331 GLU A N 1
ATOM 2684 C CA . GLU A 1 331 ? -0.276 -10.705 -16.076 1.00 97.75 331 GLU A CA 1
ATOM 2685 C C . GLU A 1 331 ? -1.600 -10.465 -15.345 1.00 97.75 331 GLU A C 1
ATOM 2687 O O . GLU A 1 331 ? -2.464 -9.765 -15.869 1.00 97.75 331 GLU A O 1
ATOM 2692 N N . ASN A 1 332 ? -1.743 -10.993 -14.126 1.00 97.56 332 ASN A N 1
ATOM 2693 C CA . ASN A 1 332 ? -2.883 -10.712 -13.258 1.00 97.56 332 ASN A CA 1
ATOM 2694 C C . ASN A 1 332 ? -2.745 -9.350 -12.563 1.00 97.56 332 ASN A C 1
ATOM 2696 O O . ASN A 1 332 ? -3.706 -8.581 -12.531 1.00 97.56 332 ASN A O 1
ATOM 2700 N N . ALA A 1 333 ? -1.557 -9.024 -12.044 1.00 97.56 333 ALA A N 1
ATOM 2701 C CA . ALA A 1 333 ? -1.297 -7.761 -11.348 1.00 97.56 333 ALA A CA 1
ATOM 2702 C C . ALA A 1 333 ? -1.403 -6.521 -12.257 1.00 97.56 333 ALA A C 1
ATOM 2704 O O . ALA A 1 333 ? -1.873 -5.472 -11.823 1.00 97.56 333 ALA A O 1
ATOM 2705 N N . ALA A 1 334 ? -1.040 -6.653 -13.531 1.00 97.88 334 ALA A N 1
ATOM 2706 C CA . ALA A 1 334 ? -1.109 -5.611 -14.553 1.00 97.88 334 ALA A CA 1
ATOM 2707 C C . ALA A 1 334 ? -2.322 -5.765 -15.492 1.00 97.88 334 ALA A C 1
ATOM 2709 O O . ALA A 1 334 ? -2.403 -5.097 -16.524 1.00 97.88 334 ALA A O 1
ATOM 2710 N N . ALA A 1 335 ? -3.277 -6.643 -15.165 1.00 96.88 335 ALA A N 1
ATOM 2711 C CA . ALA A 1 335 ? -4.467 -6.835 -15.984 1.00 96.88 335 ALA A CA 1
ATOM 2712 C C . ALA A 1 335 ? -5.322 -5.558 -16.055 1.00 96.88 335 ALA A C 1
ATOM 2714 O O . ALA A 1 335 ? -5.451 -4.822 -15.077 1.00 96.88 335 ALA A O 1
ATOM 2715 N N . LEU A 1 336 ? -6.005 -5.344 -17.185 1.00 94.31 336 LEU A N 1
ATOM 2716 C CA . LEU A 1 336 ? -6.829 -4.146 -17.404 1.00 94.31 336 LEU A CA 1
ATOM 2717 C C . LEU A 1 336 ? -7.873 -3.915 -16.299 1.00 94.31 336 LEU A C 1
ATOM 2719 O O . LEU A 1 336 ? -8.028 -2.787 -15.846 1.00 94.31 336 LEU A O 1
ATOM 2723 N N . TRP A 1 337 ? -8.528 -4.981 -15.826 1.00 92.00 337 TRP A N 1
ATOM 2724 C CA . TRP A 1 337 ? -9.538 -4.917 -14.761 1.00 92.00 337 TRP A CA 1
ATOM 2725 C C . TRP A 1 337 ? -8.959 -4.533 -13.387 1.00 92.00 337 TRP A C 1
ATOM 2727 O O . TRP A 1 337 ? -9.700 -4.096 -12.504 1.00 92.00 337 TRP A O 1
ATOM 2737 N N . MET A 1 338 ? -7.645 -4.707 -13.197 1.00 93.25 338 MET A N 1
ATOM 2738 C CA . MET A 1 338 ? -6.911 -4.315 -11.993 1.00 93.25 338 MET A CA 1
ATOM 2739 C C . MET A 1 338 ? -6.421 -2.870 -12.100 1.00 93.25 338 MET A C 1
ATOM 2741 O O . MET A 1 338 ? -6.529 -2.097 -11.144 1.00 93.25 338 MET A O 1
ATOM 2745 N N . THR A 1 339 ? -5.871 -2.495 -13.257 1.00 94.94 339 THR A N 1
ATOM 2746 C CA . THR A 1 339 ? -5.251 -1.180 -13.476 1.00 94.94 339 THR A CA 1
ATOM 2747 C C . THR A 1 339 ? -6.262 -0.075 -13.767 1.00 94.94 339 THR A C 1
ATOM 2749 O O . THR A 1 339 ? -5.954 1.097 -13.551 1.00 94.94 339 THR A O 1
ATOM 2752 N N . GLY A 1 340 ? -7.436 -0.447 -14.275 1.00 92.44 340 GLY A N 1
ATOM 2753 C CA . GLY A 1 340 ? -8.468 0.455 -14.765 1.00 92.44 340 GLY A CA 1
ATOM 2754 C C . GLY A 1 340 ? -9.241 1.208 -13.683 1.00 92.44 340 GLY A C 1
ATOM 2755 O O . GLY A 1 340 ? -9.019 1.069 -12.474 1.00 92.44 340 GLY A O 1
ATOM 2756 N N . THR A 1 341 ? -10.157 2.054 -14.148 1.00 93.56 341 THR A N 1
ATOM 2757 C CA . THR A 1 341 ? -10.982 2.955 -13.325 1.00 93.56 341 THR A CA 1
ATOM 2758 C C . THR A 1 341 ? -12.463 2.939 -13.717 1.00 93.56 341 THR A C 1
ATOM 2760 O O . THR A 1 341 ? -13.237 3.810 -13.305 1.00 93.56 341 THR A O 1
ATOM 2763 N N . GLU A 1 342 ? -12.870 1.979 -14.545 1.00 88.31 342 GLU A N 1
ATOM 2764 C CA . GLU A 1 342 ? -14.197 1.900 -15.160 1.00 88.31 342 GLU A CA 1
ATOM 2765 C C . GLU A 1 342 ? -15.341 1.675 -14.158 1.00 88.31 342 GLU A C 1
ATOM 2767 O O . GLU A 1 342 ? -16.463 2.091 -14.424 1.00 88.31 342 GLU A O 1
ATOM 2772 N N . HIS A 1 343 ? -15.057 1.094 -12.989 1.00 86.75 343 HIS A N 1
ATOM 2773 C CA . HIS A 1 343 ? -16.067 0.695 -12.001 1.00 86.75 343 HIS A CA 1
ATOM 2774 C C . HIS A 1 343 ? -16.095 1.569 -10.739 1.00 86.75 343 HIS A C 1
ATOM 2776 O O . HIS A 1 343 ? -16.575 1.138 -9.691 1.00 86.75 343 HIS A O 1
ATOM 2782 N N . GLU A 1 344 ? -15.595 2.805 -10.818 1.00 85.38 344 GLU A N 1
ATOM 2783 C CA . GLU A 1 344 ? -15.426 3.692 -9.654 1.00 85.38 344 GLU A CA 1
ATOM 2784 C C . GLU A 1 344 ? -16.719 3.999 -8.874 1.00 85.38 344 GLU A C 1
ATOM 2786 O O . GLU A 1 344 ? -16.650 4.403 -7.718 1.00 85.38 344 GLU A O 1
ATOM 2791 N N . ARG A 1 345 ? -17.889 3.873 -9.517 1.00 86.88 345 ARG A N 1
ATOM 2792 C CA . ARG A 1 345 ? -19.203 4.176 -8.915 1.00 86.88 345 ARG A CA 1
ATOM 2793 C C . ARG A 1 345 ? -20.028 2.939 -8.597 1.00 86.88 345 ARG A C 1
ATOM 2795 O O . ARG A 1 345 ? -21.035 3.057 -7.905 1.00 86.88 345 ARG A O 1
ATOM 2802 N N . ASP A 1 346 ? -19.612 1.793 -9.120 1.00 85.69 346 ASP A N 1
ATOM 2803 C CA . ASP A 1 346 ? -20.378 0.554 -9.033 1.00 85.69 346 ASP A CA 1
ATOM 2804 C C . ASP A 1 346 ? -19.816 -0.355 -7.942 1.00 85.69 346 ASP A C 1
ATOM 2806 O O . ASP A 1 346 ? -20.568 -1.097 -7.311 1.00 85.69 346 ASP A O 1
ATOM 2810 N N . ARG A 1 347 ? -18.500 -0.282 -7.701 1.00 87.69 347 ARG A N 1
ATOM 2811 C CA . ARG A 1 347 ? -17.804 -1.112 -6.720 1.00 87.69 347 ARG A CA 1
ATOM 2812 C C . ARG A 1 347 ? -17.608 -0.378 -5.397 1.00 87.69 347 ARG A C 1
ATOM 2814 O O . ARG A 1 347 ? -17.295 0.810 -5.368 1.00 87.69 347 ARG A O 1
ATOM 2821 N N . TYR A 1 348 ? -17.727 -1.118 -4.303 1.00 84.56 348 TYR A N 1
ATOM 2822 C CA . TYR A 1 348 ? -17.275 -0.709 -2.981 1.00 84.56 348 TYR A CA 1
ATOM 2823 C C . TYR A 1 348 ? -16.016 -1.494 -2.592 1.00 84.56 348 TYR A C 1
ATOM 2825 O O . TYR A 1 348 ? -15.824 -2.643 -2.999 1.00 84.56 348 TYR A O 1
ATOM 2833 N N . GLY A 1 349 ? -15.156 -0.857 -1.798 1.00 79.25 349 GLY A N 1
ATOM 2834 C CA . GLY A 1 349 ? -14.139 -1.553 -1.017 1.00 79.25 349 GLY A CA 1
ATOM 2835 C C . GLY A 1 349 ? -14.789 -2.033 0.270 1.00 79.25 349 GLY A C 1
ATOM 2836 O O . GLY A 1 349 ? -15.282 -1.218 1.046 1.00 79.25 349 GLY A O 1
ATOM 2837 N N . ALA A 1 350 ? -14.868 -3.347 0.455 1.00 62.59 350 ALA A N 1
ATOM 2838 C CA . ALA A 1 350 ? -15.445 -3.932 1.660 1.00 62.59 350 ALA A CA 1
ATOM 2839 C C . ALA A 1 350 ? -14.543 -3.747 2.897 1.00 62.59 350 ALA A C 1
ATOM 2841 O O . ALA A 1 350 ? -15.036 -3.905 4.013 1.00 62.59 350 ALA A O 1
ATOM 2842 N N . TRP A 1 351 ? -13.259 -3.425 2.681 1.00 56.94 351 TRP A N 1
ATOM 2843 C CA . TRP A 1 351 ? -12.186 -3.450 3.673 1.00 56.94 351 TRP A CA 1
ATOM 2844 C C . TRP A 1 351 ? -11.152 -2.352 3.425 1.00 56.94 351 TRP A C 1
ATOM 2846 O O . TRP A 1 351 ? -10.854 -2.059 2.237 1.00 56.94 351 TRP A O 1
#

Secondary structure (DSSP, 8-state):
-EEEE----BTTTB--GGGT-EE-SSEEE--STTT-EEHHHHHHHB---EEEEEEEEESEEEEEEEETTEEEEEEEGGGS--TTT-EEEEEEEE-GGG--SSEEEEEEEEP--TTSS-S--EEEEEEEEE-SSPPPP--EEEEEEESS-HHHHHHHHHHHHHHHHGGGGHHHHS---------S-----S-SS-GGGGGEEEEEEESSS-GGG-HHHHHHHTT-SSEEEEE----HHHHHHHHHHHHHHHTTTTTT--EEEEEESS----THHHHHHHHHHHTB-GGGTT----PPEE-SSSTTEEEES-BEEETTEEE-SSTTEETTSHHHHT-HHHH--TTTTT-B---

Mean predicted aligned error: 6.89 Å